Protein AF-A0A4V6P220-F1 (afdb_monomer)

Nearest PDB structures (foldseek):
  6w3f-assembly2_B  TM=5.354E-01  e=2.062E+00  synthetic construct
  4ghb-assembly1_A  TM=5.155E-01  e=4.385E+00  Bacteroides uniformis ATCC 8492
  4ghb-assembly1_B  TM=4.708E-01  e=4.385E+00  Bacteroides uniformis ATCC 8492
  4csb-assembly1_A  TM=3.383E-01  e=5.219E+00  Prescottella equi 103S

Structure (mmCIF, N/CA/C/O backbone):
data_AF-A0A4V6P220-F1
#
_entry.id   AF-A0A4V6P220-F1
#
loop_
_atom_site.group_PDB
_atom_site.id
_atom_site.type_symbol
_atom_site.label_atom_id
_atom_site.label_alt_id
_atom_site.label_comp_id
_atom_site.label_asym_id
_atom_site.label_entity_id
_atom_site.label_seq_id
_atom_site.pdbx_PDB_ins_code
_atom_site.Cartn_x
_atom_site.Cartn_y
_atom_site.Cartn_z
_atom_site.occupancy
_atom_site.B_iso_or_equiv
_atom_site.auth_seq_id
_atom_site.auth_comp_id
_atom_site.auth_asym_id
_atom_site.auth_atom_id
_atom_site.pdbx_PDB_model_num
ATOM 1 N N . MET A 1 1 ? -29.870 -4.858 54.136 1.00 51.44 1 MET A N 1
ATOM 2 C CA . MET A 1 1 ? -29.605 -6.228 54.633 1.00 51.44 1 MET A CA 1
ATOM 3 C C . MET A 1 1 ? -28.110 -6.519 54.516 1.00 51.44 1 MET A C 1
ATOM 5 O O . MET A 1 1 ? -27.568 -6.417 53.428 1.00 51.44 1 MET A O 1
ATOM 9 N N . ARG A 1 2 ? -27.436 -6.792 55.642 1.00 56.47 2 ARG A N 1
ATOM 10 C CA . ARG A 1 2 ? -26.008 -7.159 55.753 1.00 56.47 2 ARG A CA 1
ATOM 11 C C . ARG A 1 2 ? -25.863 -8.686 55.788 1.00 56.47 2 ARG A C 1
ATOM 13 O O . ARG A 1 2 ? -26.440 -9.249 56.710 1.00 56.47 2 ARG A O 1
ATOM 20 N N . ARG A 1 3 ? -25.041 -9.308 54.925 1.00 48.62 3 ARG A N 1
ATOM 21 C CA . ARG A 1 3 ? -24.259 -10.567 55.137 1.00 48.62 3 ARG A CA 1
ATOM 22 C C . ARG A 1 3 ? -23.157 -10.607 54.055 1.00 48.62 3 ARG A C 1
ATOM 24 O O . ARG A 1 3 ? -23.494 -10.525 52.888 1.00 48.62 3 ARG A O 1
ATOM 31 N N . LYS A 1 4 ? -21.884 -10.350 54.381 1.00 48.97 4 LYS A N 1
ATOM 32 C CA . LYS A 1 4 ? -20.789 -11.195 54.931 1.00 48.97 4 LYS A CA 1
ATOM 33 C C . LYS A 1 4 ? -19.852 -11.728 53.815 1.00 48.97 4 LYS A C 1
ATOM 35 O O . LYS A 1 4 ? -20.356 -12.307 52.862 1.00 48.97 4 LYS A O 1
ATOM 40 N N . PRO A 1 5 ? -18.519 -11.547 53.943 1.00 63.06 5 PRO A N 1
ATOM 41 C CA . PRO A 1 5 ? -17.517 -11.996 52.975 1.00 63.06 5 PRO A CA 1
ATOM 42 C C . PRO A 1 5 ? -17.007 -13.410 53.293 1.00 63.06 5 PRO A C 1
ATOM 44 O O . PRO A 1 5 ? -16.883 -13.772 54.465 1.00 63.06 5 PRO A O 1
ATOM 47 N N . HIS A 1 6 ? -16.633 -14.172 52.264 1.00 54.91 6 HIS A N 1
ATOM 48 C CA . HIS A 1 6 ? -15.863 -15.407 52.418 1.00 54.91 6 HIS A CA 1
ATOM 49 C C . HIS A 1 6 ? -14.403 -15.181 52.009 1.00 54.91 6 HIS A C 1
ATOM 51 O O . HIS A 1 6 ? -14.097 -14.820 50.877 1.00 54.91 6 HIS A O 1
ATOM 57 N N . ARG A 1 7 ? -13.522 -15.376 52.995 1.00 60.59 7 ARG A N 1
ATOM 58 C CA . ARG A 1 7 ? -12.077 -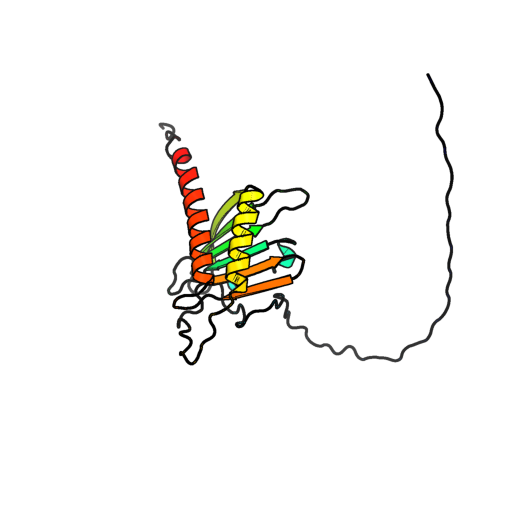15.596 52.877 1.00 60.59 7 ARG A CA 1
ATOM 59 C C . ARG A 1 7 ? -11.824 -17.102 52.869 1.00 60.59 7 ARG A C 1
ATOM 61 O O . ARG A 1 7 ? -12.391 -17.739 53.750 1.00 60.59 7 ARG A O 1
ATOM 68 N N . THR A 1 8 ? -10.920 -17.582 52.011 1.00 48.62 8 THR A N 1
ATOM 69 C CA . THR A 1 8 ? -9.994 -18.741 52.161 1.00 48.62 8 THR A CA 1
ATOM 70 C C . THR A 1 8 ? -9.419 -19.055 50.769 1.00 48.62 8 THR A C 1
ATOM 72 O O . THR A 1 8 ? -10.113 -18.855 49.784 1.00 48.62 8 THR A O 1
ATOM 75 N N . ALA A 1 9 ? -8.204 -19.544 50.540 1.00 48.41 9 ALA A N 1
ATOM 76 C CA . ALA A 1 9 ? -7.006 -19.795 51.330 1.00 48.41 9 ALA A CA 1
ATOM 77 C C . ALA A 1 9 ? -5.851 -19.973 50.320 1.00 48.41 9 ALA A C 1
ATOM 79 O O . ALA A 1 9 ? -6.077 -20.353 49.172 1.00 48.41 9 ALA A O 1
ATOM 80 N N . ALA A 1 10 ? -4.629 -19.688 50.758 1.00 50.78 10 ALA A N 1
ATOM 81 C CA . ALA A 1 10 ? -3.397 -19.897 50.011 1.00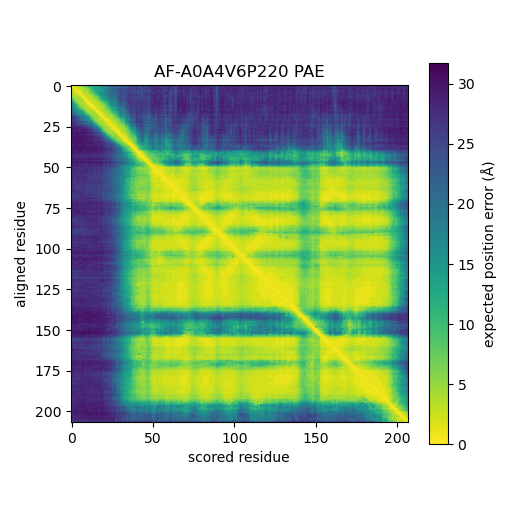 50.78 10 ALA A CA 1
ATOM 82 C C . ALA A 1 10 ? -3.084 -21.390 49.806 1.00 50.78 10 ALA A C 1
ATOM 84 O O . ALA A 1 10 ? -3.355 -22.202 50.689 1.00 50.78 10 ALA A O 1
ATOM 85 N N . LEU A 1 11 ? -2.401 -21.720 48.706 1.00 51.62 11 LEU A N 1
ATOM 86 C CA . LEU A 1 11 ? -1.567 -22.917 48.625 1.00 51.62 11 LEU A CA 1
ATOM 87 C C . LEU A 1 11 ? -0.236 -22.548 47.955 1.00 51.62 11 LEU A C 1
ATOM 89 O O . LEU A 1 11 ? -0.160 -22.330 46.748 1.00 51.62 11 LEU A O 1
ATOM 93 N N . LEU A 1 12 ? 0.800 -22.423 48.783 1.00 48.62 12 LEU A N 1
ATOM 94 C CA . LEU A 1 12 ? 2.203 -22.399 48.382 1.00 48.62 12 LEU A CA 1
ATOM 95 C C . LEU A 1 12 ? 2.642 -23.844 48.132 1.00 48.62 12 LEU A C 1
ATOM 97 O O . LEU A 1 12 ? 2.556 -24.668 49.041 1.00 48.62 12 LEU A O 1
ATOM 101 N N . ALA A 1 13 ? 3.156 -24.135 46.940 1.00 58.81 13 ALA A N 1
ATOM 102 C CA . ALA A 1 13 ? 3.907 -25.355 46.675 1.00 58.81 13 ALA A CA 1
ATOM 103 C C . ALA A 1 13 ? 5.374 -24.985 46.431 1.00 58.81 13 ALA A C 1
ATOM 105 O O . ALA A 1 13 ? 5.731 -24.370 45.429 1.00 58.81 13 ALA A O 1
ATOM 106 N N . PHE A 1 14 ? 6.199 -25.338 47.412 1.00 43.75 14 PHE A N 1
ATOM 107 C CA . PHE A 1 14 ? 7.654 -25.319 47.382 1.00 43.75 14 PHE A CA 1
ATOM 108 C C . PHE A 1 14 ? 8.118 -26.567 46.619 1.00 43.75 14 PHE A C 1
ATOM 110 O O . PHE A 1 14 ? 7.857 -27.679 47.070 1.00 43.75 14 PHE A O 1
ATOM 117 N N . PHE A 1 15 ? 8.821 -26.408 45.500 1.00 54.06 15 PHE A N 1
ATOM 118 C CA . PHE A 1 15 ? 9.638 -27.482 44.935 1.00 54.06 15 PHE A CA 1
ATOM 119 C C . PHE A 1 15 ? 11.071 -26.985 44.810 1.00 54.06 15 PHE A C 1
ATOM 121 O O . PHE A 1 15 ? 11.423 -26.226 43.911 1.00 54.06 15 PHE A O 1
ATOM 128 N N . ALA A 1 16 ? 11.885 -27.412 45.772 1.00 52.25 16 ALA A N 1
ATOM 129 C CA . ALA A 1 16 ? 13.328 -27.408 45.660 1.00 52.25 16 ALA A CA 1
ATOM 130 C C . ALA A 1 16 ? 13.733 -28.607 44.794 1.00 52.25 16 ALA A C 1
ATOM 132 O O . ALA A 1 16 ? 13.420 -29.747 45.136 1.00 52.25 16 ALA A O 1
ATOM 133 N N . PHE A 1 17 ? 14.443 -28.354 43.698 1.00 49.78 17 PHE A N 1
ATOM 134 C CA . PHE A 1 17 ? 15.205 -29.383 43.001 1.00 49.78 17 PHE A CA 1
ATOM 135 C C . PHE A 1 17 ? 16.651 -28.906 42.887 1.00 49.78 17 PHE A C 1
ATOM 137 O O . PHE A 1 17 ? 16.970 -27.973 42.153 1.00 49.78 17 PHE A O 1
ATOM 144 N N . LEU A 1 18 ? 17.504 -29.526 43.700 1.00 60.16 18 LEU A N 1
ATOM 145 C CA . LEU A 1 18 ? 18.957 -29.474 43.611 1.00 60.16 18 LEU A CA 1
ATOM 146 C C . LEU A 1 18 ? 19.399 -30.515 42.581 1.00 60.16 18 LEU A C 1
ATOM 148 O O . LEU A 1 18 ? 19.039 -31.684 42.698 1.00 60.16 18 LEU A O 1
ATOM 152 N N . GLY A 1 19 ? 20.205 -30.101 41.607 1.00 47.22 19 GLY A N 1
ATOM 153 C CA . GLY A 1 19 ? 20.840 -31.014 40.661 1.00 47.22 19 GLY A CA 1
ATOM 154 C C . GLY A 1 19 ? 21.637 -30.281 39.587 1.00 47.22 19 GLY A C 1
ATOM 155 O O . GLY A 1 19 ? 21.101 -29.964 38.532 1.00 47.22 19 GLY A O 1
ATOM 156 N N . SER A 1 20 ? 22.917 -30.021 39.860 1.00 49.59 20 SER A N 1
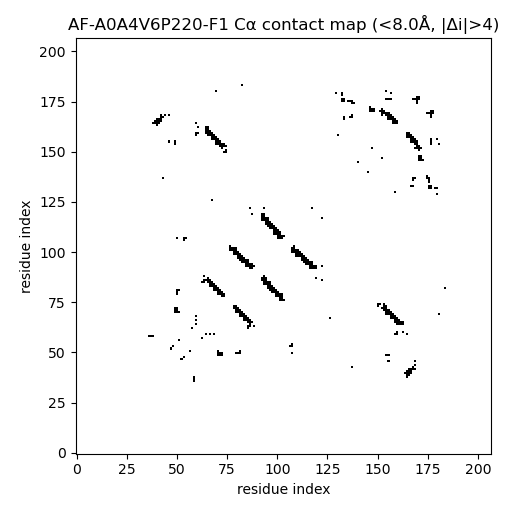ATOM 157 C CA . SER A 1 20 ? 23.914 -29.630 38.851 1.00 49.59 20 SER A CA 1
ATOM 158 C C . SER A 1 20 ? 24.302 -30.841 37.987 1.00 49.59 20 SER A C 1
ATOM 160 O O . SER A 1 20 ? 24.258 -31.973 38.476 1.00 49.59 20 SER A O 1
ATOM 162 N N . PRO A 1 21 ? 24.773 -30.626 36.746 1.00 55.00 21 PRO A N 1
ATOM 163 C CA . PRO A 1 21 ? 26.226 -30.637 36.574 1.00 55.00 21 PRO A CA 1
ATOM 164 C C . PRO A 1 21 ? 26.769 -29.560 35.623 1.00 55.00 21 PRO A C 1
ATOM 166 O O . PRO A 1 21 ? 26.093 -29.065 34.724 1.00 55.00 21 PRO A O 1
ATOM 169 N N . LEU A 1 22 ? 28.044 -29.236 35.853 1.00 53.00 22 LEU A N 1
ATOM 170 C CA . LEU A 1 22 ? 28.918 -28.465 34.976 1.00 53.00 22 LEU A CA 1
ATOM 171 C C . LEU A 1 22 ? 28.876 -29.016 33.542 1.00 53.00 22 LEU A C 1
ATOM 173 O O . LEU A 1 22 ? 29.242 -30.170 33.316 1.00 53.00 22 LEU A O 1
ATOM 177 N N . ALA A 1 23 ? 28.532 -28.163 32.578 1.00 53.91 23 ALA A N 1
ATOM 178 C CA . ALA A 1 23 ? 28.860 -28.373 31.175 1.00 53.91 23 ALA A CA 1
ATOM 179 C C . ALA A 1 23 ? 30.073 -27.510 30.810 1.00 53.91 23 ALA A C 1
ATOM 181 O O . ALA A 1 23 ? 30.111 -26.305 31.068 1.00 53.91 23 ALA A O 1
ATOM 182 N N . ALA A 1 24 ? 31.075 -28.183 30.253 1.00 49.41 24 ALA A N 1
ATOM 183 C CA . ALA A 1 24 ? 32.318 -27.631 29.752 1.00 49.41 24 ALA A CA 1
ATOM 184 C C . ALA A 1 24 ? 32.091 -26.603 28.629 1.00 49.41 24 ALA A C 1
ATOM 186 O O . ALA A 1 24 ? 31.079 -26.622 27.929 1.00 49.41 24 ALA A O 1
ATOM 187 N N . GLY A 1 25 ? 33.061 -25.700 28.498 1.00 54.00 25 GLY A N 1
ATOM 188 C CA . GLY A 1 25 ? 32.976 -24.482 27.710 1.00 54.00 25 GLY A CA 1
ATOM 189 C C . GLY A 1 25 ? 32.657 -24.664 26.228 1.00 54.00 25 GLY A C 1
ATOM 190 O O . GLY A 1 25 ? 33.252 -25.477 25.525 1.00 54.00 25 GLY A O 1
ATOM 191 N N . ALA A 1 26 ? 31.779 -23.787 25.755 1.00 46.50 26 ALA A N 1
ATOM 192 C CA . ALA A 1 26 ? 31.762 -23.333 24.380 1.00 46.50 26 ALA A CA 1
ATOM 193 C C . ALA A 1 26 ? 32.329 -21.908 24.369 1.00 46.50 26 ALA A C 1
ATOM 195 O O . ALA A 1 26 ? 31.831 -21.026 25.072 1.00 46.50 26 ALA A O 1
ATOM 196 N N . SER A 1 27 ? 33.395 -21.696 23.599 1.00 54.19 27 SER A N 1
ATOM 197 C CA . SER A 1 27 ? 33.897 -20.366 23.255 1.00 54.19 27 SER A CA 1
ATOM 198 C C . SER A 1 27 ? 32.745 -19.493 22.747 1.00 54.19 27 SER A C 1
ATOM 200 O O . SER A 1 27 ? 31.984 -19.969 21.899 1.00 54.19 27 SER A O 1
ATOM 202 N N . PRO A 1 28 ? 32.611 -18.225 23.182 1.00 48.00 28 PRO A N 1
ATOM 203 C CA . PRO A 1 28 ? 31.736 -17.293 22.497 1.00 48.00 28 PRO A CA 1
ATOM 204 C C . PRO A 1 28 ? 32.357 -17.044 21.124 1.00 48.00 28 PRO A C 1
ATOM 206 O O . PRO A 1 28 ? 33.294 -16.262 20.969 1.00 48.00 28 PRO A O 1
ATOM 209 N N . SER A 1 29 ? 31.877 -17.777 20.122 1.00 47.09 29 SER A N 1
ATOM 210 C CA . SER A 1 29 ? 32.052 -17.366 18.744 1.00 47.09 29 SER A CA 1
ATOM 211 C C . SER A 1 29 ? 31.305 -16.050 18.634 1.00 47.09 29 SER A C 1
ATOM 213 O O . SER A 1 29 ? 30.075 -16.020 18.616 1.00 47.09 29 SER A O 1
ATOM 215 N N . SER A 1 30 ? 32.062 -14.956 18.640 1.00 46.59 30 SER A N 1
ATOM 216 C CA . SER A 1 30 ? 31.624 -13.649 18.177 1.00 46.59 30 SER A CA 1
ATOM 217 C C . SER A 1 30 ? 31.334 -13.762 16.681 1.00 46.59 30 SER A C 1
ATOM 219 O O . SER A 1 30 ? 32.048 -13.215 15.843 1.00 46.59 30 SER A O 1
ATOM 221 N N . ALA A 1 31 ? 30.296 -14.521 16.337 1.00 41.44 31 ALA A N 1
ATOM 222 C CA . ALA A 1 31 ? 29.599 -14.347 15.092 1.00 41.44 31 ALA A CA 1
ATOM 223 C C . ALA A 1 31 ? 29.006 -12.947 15.187 1.00 41.44 31 ALA A C 1
ATOM 225 O O . ALA A 1 31 ? 28.085 -12.683 15.958 1.00 41.44 31 ALA A O 1
ATOM 226 N N . SER A 1 32 ? 29.632 -12.025 14.468 1.00 37.53 32 SER A N 1
ATOM 227 C CA . SER A 1 32 ? 29.044 -10.743 14.145 1.00 37.53 32 SER A CA 1
ATOM 228 C C . SER A 1 32 ? 27.719 -11.046 13.447 1.00 37.53 32 SER A C 1
ATOM 230 O O . SER A 1 32 ? 27.685 -11.343 12.253 1.00 37.53 32 SER A O 1
ATOM 232 N N . GLU A 1 33 ? 26.628 -11.055 14.214 1.00 34.75 33 GLU A N 1
ATOM 233 C CA . GLU A 1 33 ? 25.285 -10.923 13.676 1.00 34.75 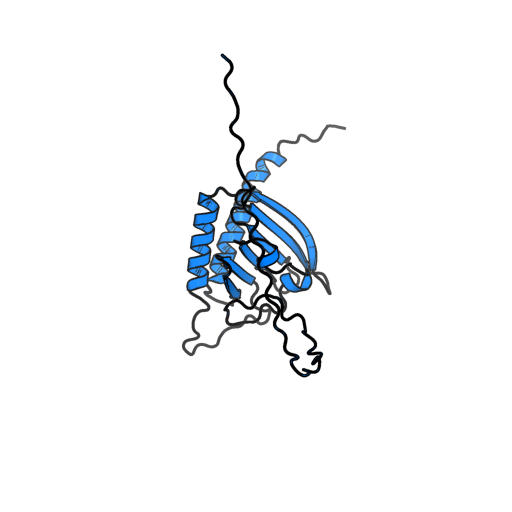33 GLU A CA 1
ATOM 234 C C . GLU A 1 33 ? 25.25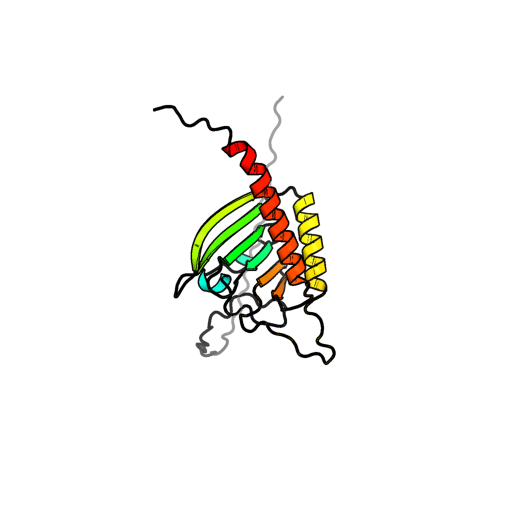2 -9.558 12.996 1.00 34.75 33 GLU A C 1
ATOM 236 O O . GLU A 1 33 ? 24.953 -8.522 13.586 1.00 34.75 33 GLU A O 1
ATOM 241 N N . THR A 1 34 ? 25.619 -9.555 11.718 1.00 38.91 34 THR A N 1
ATOM 242 C CA . THR A 1 34 ? 25.127 -8.534 10.805 1.00 38.91 34 THR A CA 1
ATOM 243 C C . THR A 1 34 ? 23.612 -8.554 10.992 1.00 38.91 34 THR A C 1
ATOM 245 O O . THR A 1 34 ? 23.051 -9.652 10.934 1.00 38.91 34 THR A O 1
ATOM 248 N N . PRO A 1 35 ? 22.936 -7.430 11.283 1.00 37.34 35 PRO A N 1
ATOM 249 C CA . PRO A 1 35 ? 21.501 -7.436 11.521 1.00 37.34 35 PRO A CA 1
ATOM 250 C C . PRO A 1 35 ? 20.784 -7.828 10.226 1.00 37.34 35 PRO A C 1
ATOM 252 O O . PRO A 1 35 ? 20.360 -6.994 9.436 1.00 37.34 35 PRO A O 1
ATOM 255 N N . SER A 1 36 ? 20.635 -9.133 10.019 1.00 45.03 36 SER A N 1
ATOM 256 C CA . SER A 1 36 ? 19.843 -9.770 8.974 1.00 45.03 36 SER A CA 1
ATOM 257 C C . SER A 1 36 ? 18.374 -9.765 9.416 1.00 45.03 36 SER A C 1
ATOM 259 O O . SER A 1 36 ? 17.722 -10.799 9.528 1.00 45.03 36 SER A O 1
ATOM 261 N N . ALA A 1 37 ? 17.884 -8.589 9.823 1.00 39.97 37 ALA A N 1
ATOM 262 C CA . ALA A 1 37 ? 16.703 -8.451 10.679 1.00 39.97 37 ALA A CA 1
ATOM 263 C C . ALA A 1 37 ? 15.524 -7.714 10.016 1.00 39.97 37 ALA A C 1
ATOM 265 O O . ALA A 1 37 ? 14.569 -7.327 10.694 1.00 39.97 37 ALA A O 1
ATOM 266 N N . LEU A 1 38 ? 15.536 -7.568 8.689 1.00 49.34 38 LEU A N 1
ATOM 267 C CA . LEU A 1 38 ? 14.299 -7.463 7.915 1.00 49.34 38 LEU A CA 1
ATOM 268 C C . LEU A 1 38 ? 13.807 -8.899 7.709 1.00 49.34 38 LEU A C 1
ATOM 270 O O . LEU A 1 38 ? 14.350 -9.631 6.893 1.00 49.34 38 LEU A O 1
ATOM 274 N N . ASN A 1 39 ? 12.861 -9.322 8.553 1.00 45.97 39 ASN A N 1
ATOM 275 C CA . ASN A 1 39 ? 12.268 -10.662 8.577 1.00 45.97 39 ASN A CA 1
ATOM 276 C C . ASN A 1 39 ? 12.006 -11.184 7.157 1.00 45.97 39 ASN A C 1
ATOM 278 O O . ASN A 1 39 ? 11.078 -10.722 6.493 1.00 45.97 39 ASN A O 1
ATOM 282 N N . LEU A 1 40 ? 12.809 -12.164 6.741 1.00 50.66 40 LEU A N 1
ATOM 283 C CA . LEU A 1 40 ? 12.685 -12.866 5.473 1.00 50.66 40 LEU A CA 1
ATOM 284 C C . LEU A 1 40 ? 11.432 -13.761 5.515 1.00 50.66 40 LEU A C 1
ATOM 286 O O . LEU A 1 40 ? 11.515 -14.956 5.772 1.00 50.66 40 LEU A O 1
ATOM 290 N N . GLY A 1 41 ? 10.249 -13.174 5.343 1.00 53.44 41 GLY A N 1
ATOM 291 C CA . GLY A 1 41 ? 9.150 -13.846 4.655 1.00 53.44 41 GLY A CA 1
ATOM 292 C C . GLY A 1 41 ? 9.564 -14.515 3.333 1.00 53.44 41 GLY A C 1
ATOM 293 O O . GLY A 1 41 ? 10.738 -14.606 2.980 1.00 53.44 41 GLY A O 1
ATOM 294 N N . GLU A 1 42 ? 8.594 -15.030 2.593 1.00 56.41 42 GLU A N 1
ATOM 295 C CA . GLU A 1 42 ? 8.864 -15.689 1.313 1.00 56.41 42 GLU A CA 1
ATOM 296 C C . GLU A 1 42 ? 8.629 -14.707 0.160 1.00 56.41 42 GLU A C 1
ATOM 298 O O . GLU A 1 42 ? 7.578 -14.070 0.077 1.00 56.41 42 GLU A O 1
ATOM 303 N N . GLY A 1 43 ? 9.621 -14.579 -0.723 1.00 59.44 43 GLY A N 1
ATOM 304 C CA . GLY A 1 43 ? 9.529 -13.823 -1.968 1.00 59.44 43 GLY A CA 1
ATOM 305 C C . GLY A 1 43 ? 10.824 -13.915 -2.778 1.00 59.44 43 GLY A C 1
ATOM 306 O O . GLY A 1 43 ? 11.904 -14.163 -2.243 1.00 59.44 43 GLY A O 1
ATOM 307 N N . ILE A 1 44 ? 10.715 -13.777 -4.101 1.00 58.94 44 ILE A N 1
ATOM 308 C CA . ILE A 1 44 ? 11.780 -14.173 -5.047 1.00 58.94 44 ILE A CA 1
ATOM 309 C C . ILE A 1 44 ? 12.959 -13.180 -5.058 1.00 58.94 44 ILE A C 1
ATOM 311 O O . ILE A 1 44 ? 14.066 -13.531 -5.465 1.00 58.94 44 ILE A O 1
ATOM 315 N N . TYR A 1 45 ? 12.747 -11.948 -4.593 1.00 58.50 45 TYR A N 1
ATOM 316 C CA . TYR A 1 45 ? 13.745 -10.880 -4.626 1.00 58.50 45 TYR A CA 1
ATOM 317 C C . TYR A 1 45 ? 13.931 -10.250 -3.251 1.00 58.50 45 TYR A C 1
ATOM 319 O O . TYR A 1 45 ? 12.972 -10.082 -2.499 1.00 58.50 45 TYR A O 1
ATOM 327 N N . ALA A 1 46 ? 15.175 -9.882 -2.940 1.00 57.50 46 ALA A N 1
ATOM 328 C CA . ALA A 1 46 ? 15.488 -9.123 -1.739 1.00 57.50 46 ALA A CA 1
ATOM 329 C C . ALA A 1 46 ? 14.844 -7.729 -1.818 1.00 57.50 46 ALA A C 1
ATOM 331 O O . ALA A 1 46 ? 14.910 -7.085 -2.865 1.00 57.50 46 ALA A O 1
ATOM 332 N N . ALA A 1 47 ? 14.312 -7.225 -0.701 1.00 57.41 47 ALA A N 1
ATOM 333 C CA . ALA A 1 47 ? 13.762 -5.868 -0.553 1.00 57.41 47 ALA A CA 1
ATOM 334 C C . ALA A 1 47 ? 14.841 -4.753 -0.626 1.00 57.41 47 ALA A C 1
ATOM 336 O O . ALA A 1 47 ? 14.779 -3.724 0.048 1.00 57.41 47 ALA A O 1
ATOM 337 N N . HIS A 1 48 ? 15.914 -4.976 -1.384 1.00 51.75 48 HIS A N 1
ATOM 338 C CA . HIS A 1 48 ? 17.134 -4.193 -1.319 1.00 51.75 48 HIS A CA 1
ATOM 339 C C . HIS A 1 48 ? 17.068 -2.996 -2.280 1.00 51.75 48 HIS A C 1
ATOM 341 O O . HIS A 1 48 ? 17.169 -3.173 -3.490 1.00 51.75 48 HIS A O 1
ATOM 347 N N . ARG A 1 49 ? 17.008 -1.787 -1.691 1.00 55.09 49 ARG A N 1
ATOM 348 C CA . ARG A 1 49 ? 17.097 -0.421 -2.284 1.00 55.09 49 ARG A CA 1
ATOM 349 C C . ARG A 1 49 ? 15.781 0.341 -2.491 1.00 55.09 49 ARG A C 1
ATOM 351 O O . ARG A 1 49 ? 15.746 1.299 -3.250 1.00 55.09 49 ARG A O 1
ATOM 358 N N . ASP A 1 50 ? 14.738 -0.028 -1.768 1.00 70.31 50 ASP A N 1
ATOM 359 C CA . ASP A 1 50 ? 13.487 0.732 -1.741 1.00 70.31 50 ASP A CA 1
ATOM 360 C C . ASP A 1 50 ? 13.567 1.931 -0.747 1.00 70.31 50 ASP A C 1
ATOM 362 O O . ASP A 1 50 ? 14.420 1.936 0.155 1.00 70.31 50 ASP A O 1
ATOM 366 N N . VAL A 1 51 ? 12.689 2.940 -0.886 1.00 80.38 51 VAL A N 1
ATOM 367 C CA . VAL A 1 51 ? 12.403 3.996 0.110 1.00 80.38 51 VAL A CA 1
ATOM 368 C C . VAL A 1 51 ? 12.308 3.450 1.542 1.00 80.38 51 VAL A C 1
ATOM 370 O O . VAL A 1 51 ? 12.722 4.129 2.483 1.00 80.38 51 VAL A O 1
ATOM 373 N N . LEU A 1 52 ? 11.886 2.197 1.739 1.00 86.00 52 LEU A N 1
ATOM 374 C CA . LEU A 1 52 ? 11.919 1.516 3.041 1.00 86.00 52 LEU A CA 1
ATOM 375 C C . LEU A 1 52 ? 13.303 1.537 3.712 1.00 86.00 52 LEU A C 1
ATOM 377 O O . LEU A 1 52 ? 13.411 1.873 4.893 1.00 86.00 52 LEU A O 1
ATOM 381 N N . ASN A 1 53 ? 14.366 1.223 2.969 1.00 82.06 53 ASN A N 1
ATOM 382 C CA . ASN A 1 53 ? 15.728 1.206 3.509 1.00 82.06 53 ASN A CA 1
ATOM 383 C C . ASN A 1 53 ? 16.257 2.626 3.700 1.00 82.06 53 ASN A C 1
ATOM 385 O O . ASN A 1 53 ? 16.840 2.931 4.739 1.00 82.06 53 ASN A O 1
ATOM 389 N N . GLY A 1 54 ? 16.021 3.501 2.717 1.00 83.44 54 GLY A N 1
ATOM 390 C CA . GLY A 1 54 ? 16.477 4.892 2.769 1.00 83.44 54 GLY A CA 1
ATOM 391 C C . GLY A 1 54 ? 15.848 5.698 3.909 1.00 83.44 54 GLY A C 1
ATOM 392 O O . GLY A 1 54 ? 16.455 6.643 4.399 1.00 83.44 54 GLY A O 1
ATOM 393 N N . THR A 1 55 ? 14.661 5.295 4.367 1.00 85.25 55 THR A N 1
ATOM 394 C CA . THR A 1 55 ? 13.931 5.947 5.466 1.00 85.25 55 THR A CA 1
ATOM 395 C C . THR A 1 55 ? 14.102 5.252 6.817 1.00 85.25 55 THR A C 1
ATOM 397 O O . THR A 1 55 ? 13.510 5.690 7.803 1.00 85.25 55 THR A O 1
ATOM 400 N N . GLY A 1 56 ? 14.881 4.165 6.890 1.00 87.44 56 GLY A N 1
ATOM 401 C CA . GLY A 1 56 ? 15.025 3.383 8.121 1.00 87.44 56 GLY A CA 1
ATOM 402 C C . GLY A 1 56 ? 13.692 2.815 8.618 1.00 87.44 56 GLY A C 1
ATOM 403 O O . GLY A 1 56 ? 13.413 2.818 9.819 1.00 87.44 56 GLY A O 1
ATOM 404 N N . SER A 1 57 ? 12.831 2.377 7.695 1.00 88.31 57 SER A N 1
ATOM 405 C CA . SER A 1 57 ? 11.494 1.896 8.027 1.00 88.31 57 SER A CA 1
ATOM 406 C C . SER A 1 57 ? 11.543 0.693 8.972 1.00 88.31 57 SER A C 1
ATOM 408 O O . SER A 1 57 ? 12.309 -0.253 8.793 1.00 88.31 57 SER A O 1
ATOM 410 N N . ARG A 1 58 ? 10.687 0.723 10.001 1.00 90.75 58 ARG A N 1
ATOM 411 C CA . ARG A 1 58 ? 10.597 -0.331 11.024 1.00 90.75 58 ARG A CA 1
ATOM 412 C C . ARG A 1 58 ? 10.223 -1.675 10.384 1.00 90.75 58 ARG A C 1
ATOM 414 O O . ARG A 1 58 ? 9.424 -1.684 9.453 1.00 90.75 58 ARG A O 1
ATOM 421 N N . PRO A 1 59 ? 10.704 -2.822 10.885 1.00 89.31 59 PRO A N 1
ATOM 422 C CA . PRO A 1 59 ? 10.237 -4.123 10.404 1.00 89.31 59 PRO A CA 1
ATOM 423 C C . PRO A 1 59 ? 8.749 -4.332 10.737 1.00 89.31 59 PRO A C 1
ATOM 425 O O . PRO A 1 59 ? 8.294 -3.865 11.781 1.00 89.31 59 PRO A O 1
ATOM 428 N N . LEU A 1 60 ? 8.006 -5.083 9.907 1.00 90.88 60 LEU A N 1
ATOM 429 C CA . LEU A 1 60 ? 6.545 -5.256 10.044 1.00 90.88 60 LEU A CA 1
ATOM 430 C C . LEU A 1 60 ? 6.093 -5.674 11.450 1.00 90.88 60 LEU A C 1
ATOM 432 O O . LEU A 1 60 ? 5.157 -5.100 11.992 1.00 90.88 60 LEU A O 1
ATOM 436 N N . ARG A 1 61 ? 6.820 -6.599 12.094 1.00 90.81 61 ARG A N 1
ATOM 437 C CA . ARG A 1 61 ? 6.520 -7.081 13.460 1.00 90.81 61 ARG A CA 1
ATOM 438 C C . ARG A 1 61 ? 6.626 -6.003 14.547 1.00 90.81 61 ARG A C 1
ATOM 440 O O . ARG A 1 61 ? 6.232 -6.234 15.683 1.00 90.81 61 ARG A O 1
ATOM 447 N N . LYS A 1 62 ? 7.239 -4.855 14.244 1.00 91.62 62 LYS A N 1
ATOM 448 C CA . LYS A 1 62 ? 7.309 -3.678 15.128 1.00 91.62 62 LYS A CA 1
ATOM 449 C C . LYS A 1 62 ? 6.253 -2.626 14.779 1.00 91.62 62 LYS A C 1
ATOM 451 O O . LYS A 1 62 ? 6.200 -1.594 15.447 1.00 91.62 62 LYS A O 1
ATOM 456 N N . ILE A 1 63 ? 5.473 -2.859 13.725 1.00 90.69 63 ILE A N 1
ATOM 457 C CA . ILE A 1 63 ? 4.359 -2.014 13.301 1.00 90.69 63 ILE A CA 1
ATOM 458 C C . ILE A 1 63 ? 3.072 -2.544 13.940 1.00 90.69 63 ILE A C 1
ATOM 460 O O . ILE A 1 63 ? 2.514 -1.853 14.787 1.00 90.69 63 ILE A O 1
ATOM 464 N N . ALA A 1 64 ? 2.659 -3.769 13.595 1.00 91.62 64 ALA A N 1
ATOM 465 C CA . ALA A 1 64 ? 1.477 -4.441 14.142 1.00 91.62 64 ALA A CA 1
ATOM 466 C C . ALA A 1 64 ? 1.562 -5.971 13.948 1.00 91.62 64 ALA A C 1
ATOM 468 O O . ALA A 1 64 ? 2.433 -6.459 13.226 1.00 91.62 64 ALA A O 1
ATOM 469 N N . ASP A 1 65 ? 0.647 -6.720 14.573 1.00 92.94 65 ASP A N 1
ATOM 470 C CA . ASP A 1 65 ? 0.490 -8.173 14.361 1.00 92.94 65 ASP A CA 1
ATOM 471 C C . ASP A 1 65 ? -0.168 -8.508 13.012 1.00 92.94 65 ASP A C 1
ATOM 473 O O . ASP A 1 65 ? 0.005 -9.613 12.486 1.00 92.94 65 ASP A O 1
ATOM 477 N N . ASP A 1 66 ? -0.905 -7.537 12.470 1.00 96.06 66 ASP A N 1
ATOM 478 C CA . ASP A 1 66 ? -1.594 -7.592 11.192 1.00 96.06 66 ASP A CA 1
ATOM 479 C C . ASP A 1 66 ? -1.342 -6.289 10.420 1.00 96.06 66 ASP A C 1
ATOM 481 O O . ASP A 1 66 ? -1.821 -5.218 10.804 1.00 96.06 66 ASP A O 1
ATOM 485 N N . VAL A 1 67 ? -0.510 -6.347 9.380 1.00 97.06 67 VAL A N 1
ATOM 486 C CA . VAL A 1 67 ? -0.137 -5.160 8.600 1.00 97.06 67 VAL A CA 1
ATOM 487 C C . VAL A 1 67 ? 0.097 -5.496 7.134 1.00 97.06 67 VAL A C 1
ATOM 489 O O . VAL A 1 67 ? 0.649 -6.548 6.797 1.00 97.06 67 VAL A O 1
ATOM 492 N N . ILE A 1 68 ? -0.307 -4.573 6.269 1.00 97.25 68 ILE A N 1
ATOM 493 C CA . ILE A 1 68 ? 0.132 -4.486 4.877 1.00 97.25 68 ILE A CA 1
ATOM 494 C C . ILE A 1 68 ? 0.993 -3.236 4.766 1.00 97.25 68 ILE A C 1
ATOM 496 O O . ILE A 1 68 ? 0.599 -2.168 5.234 1.00 97.25 68 ILE A O 1
ATOM 500 N N . ARG A 1 69 ? 2.165 -3.352 4.158 1.00 96.25 69 ARG A N 1
ATOM 501 C CA . ARG A 1 69 ? 3.003 -2.215 3.809 1.00 96.25 69 ARG A CA 1
ATOM 502 C C . ARG A 1 69 ? 3.261 -2.236 2.319 1.00 96.25 69 ARG A C 1
ATOM 504 O O . ARG A 1 69 ? 3.785 -3.209 1.800 1.00 96.25 69 ARG A O 1
ATOM 511 N N . PHE A 1 70 ? 2.927 -1.145 1.663 1.00 94.56 70 PHE A N 1
ATOM 512 C CA . PHE A 1 70 ? 3.286 -0.882 0.287 1.00 94.56 70 PHE A CA 1
ATOM 513 C C . PHE A 1 70 ? 4.302 0.247 0.254 1.00 94.56 70 PHE A C 1
ATOM 515 O O . PHE A 1 70 ? 4.137 1.248 0.954 1.00 94.56 70 PHE A O 1
ATOM 522 N N . SER A 1 71 ? 5.333 0.112 -0.559 1.00 92.12 71 SER A N 1
ATOM 523 C CA . SER A 1 71 ? 6.284 1.175 -0.839 1.00 92.12 71 SER A CA 1
ATOM 524 C C . SER A 1 71 ? 6.409 1.387 -2.334 1.00 92.12 71 SER A C 1
ATOM 526 O O . SER A 1 71 ? 6.433 0.431 -3.102 1.00 92.12 71 SER A O 1
ATOM 528 N N . SER A 1 72 ? 6.493 2.652 -2.735 1.00 89.38 72 SER A N 1
ATOM 529 C CA . SER A 1 72 ? 6.814 3.079 -4.088 1.00 89.38 72 SER A CA 1
ATOM 530 C C . SER A 1 72 ? 8.171 3.772 -4.093 1.00 89.38 72 SER A C 1
ATOM 532 O O . SER A 1 72 ? 8.403 4.724 -3.343 1.00 89.38 72 SER A O 1
ATOM 534 N N . THR A 1 73 ? 9.050 3.288 -4.965 1.00 83.50 73 THR A N 1
ATOM 535 C CA . THR A 1 73 ? 10.393 3.813 -5.223 1.00 83.50 73 THR A CA 1
ATOM 536 C C . THR A 1 73 ? 10.506 4.093 -6.720 1.00 83.50 73 THR A C 1
ATOM 538 O O . THR A 1 73 ? 11.121 3.312 -7.452 1.00 83.50 73 THR A O 1
ATOM 541 N N . PRO A 1 74 ? 9.848 5.149 -7.220 1.00 75.00 74 PRO A N 1
ATOM 542 C CA . PRO A 1 74 ? 9.855 5.427 -8.642 1.00 75.00 74 PRO A CA 1
ATOM 543 C C . PRO A 1 74 ? 11.235 5.915 -9.095 1.00 75.00 74 PRO A C 1
ATOM 545 O O . PRO A 1 74 ? 12.018 6.486 -8.331 1.00 75.00 74 PRO A O 1
ATOM 548 N N . ALA A 1 75 ? 11.524 5.687 -10.371 1.00 71.75 75 ALA A N 1
ATOM 549 C CA . ALA A 1 75 ? 12.764 6.105 -11.003 1.00 71.75 75 ALA A CA 1
ATOM 550 C C . ALA A 1 75 ? 12.853 7.634 -11.164 1.00 71.75 75 ALA A C 1
ATOM 552 O O . ALA A 1 75 ? 11.858 8.357 -11.074 1.00 71.75 75 ALA A O 1
ATOM 553 N N . LEU A 1 76 ? 14.054 8.115 -11.502 1.00 73.25 76 LEU A N 1
ATOM 554 C CA . LEU A 1 76 ? 14.277 9.453 -12.073 1.00 73.25 76 LEU A CA 1
ATOM 555 C C . LEU A 1 76 ? 13.811 10.636 -11.199 1.00 73.25 76 LEU A C 1
ATOM 557 O O . LEU A 1 76 ? 13.464 11.696 -11.715 1.00 73.25 76 LEU A O 1
ATOM 561 N N . GLY A 1 77 ? 13.835 10.482 -9.874 1.00 73.50 77 GLY A N 1
ATOM 562 C CA . GLY A 1 77 ? 13.564 11.578 -8.940 1.00 73.50 77 GLY A CA 1
ATOM 563 C C . GLY A 1 77 ? 12.082 11.877 -8.693 1.00 73.50 77 GLY A C 1
ATOM 564 O O . GLY A 1 77 ? 11.762 12.887 -8.065 1.00 73.50 77 GLY A O 1
ATOM 565 N N . ALA A 1 78 ? 11.177 11.018 -9.165 1.00 82.94 78 ALA A N 1
ATOM 566 C CA . ALA A 1 78 ? 9.763 11.103 -8.823 1.00 82.94 78 ALA A CA 1
ATOM 567 C C . ALA A 1 78 ? 9.531 10.903 -7.304 1.00 82.94 78 ALA A C 1
ATOM 569 O O . ALA A 1 78 ? 10.349 10.273 -6.624 1.00 82.94 78 ALA A O 1
ATOM 570 N N . PRO A 1 79 ? 8.438 11.454 -6.741 1.00 86.88 79 PRO A N 1
ATOM 571 C CA . PRO A 1 79 ? 8.130 11.297 -5.325 1.00 86.88 79 PRO A CA 1
ATOM 572 C C . PRO A 1 79 ? 7.791 9.840 -4.998 1.00 86.88 79 PRO A C 1
ATOM 574 O O . PRO A 1 79 ? 6.981 9.215 -5.676 1.00 86.88 79 PRO A O 1
ATOM 577 N N . GLY A 1 80 ? 8.398 9.320 -3.937 1.00 90.81 80 GLY A N 1
ATOM 578 C CA . GLY A 1 80 ? 8.114 7.997 -3.394 1.00 90.81 80 GLY A CA 1
ATOM 579 C C . GLY A 1 80 ? 7.100 8.081 -2.261 1.00 90.81 80 GLY A C 1
ATOM 580 O O . GLY A 1 80 ? 6.854 9.148 -1.692 1.00 90.81 80 GLY A O 1
ATOM 581 N N . TYR A 1 81 ? 6.516 6.950 -1.893 1.00 93.25 81 TYR A N 1
ATOM 582 C CA . TYR A 1 81 ? 5.595 6.894 -0.764 1.00 93.25 81 TYR A CA 1
ATOM 583 C C . TYR A 1 81 ? 5.587 5.524 -0.100 1.00 93.25 81 TYR A C 1
ATOM 585 O O . TYR A 1 81 ? 5.950 4.519 -0.701 1.00 93.25 81 TYR A O 1
ATOM 593 N N . ILE A 1 82 ? 5.178 5.500 1.165 1.00 95.19 82 ILE A N 1
ATOM 594 C CA . ILE A 1 82 ? 4.943 4.287 1.945 1.00 95.19 82 ILE A CA 1
ATOM 595 C C . ILE A 1 82 ? 3.512 4.346 2.461 1.00 95.19 82 ILE A C 1
ATOM 597 O O . ILE A 1 82 ? 3.159 5.294 3.163 1.00 95.19 82 ILE A O 1
ATOM 601 N N . ILE A 1 83 ? 2.716 3.327 2.163 1.00 96.88 83 ILE A N 1
ATOM 602 C CA . ILE A 1 83 ? 1.376 3.134 2.716 1.00 96.88 83 ILE A CA 1
ATOM 603 C C . ILE A 1 83 ? 1.436 1.949 3.669 1.00 96.88 83 ILE A C 1
ATOM 605 O O . ILE A 1 83 ? 1.793 0.844 3.280 1.00 96.88 83 ILE A O 1
ATOM 609 N N . GLU A 1 84 ? 1.079 2.172 4.925 1.00 97.50 84 GLU A N 1
ATOM 610 C CA . GLU A 1 84 ? 0.879 1.118 5.911 1.00 97.50 84 GLU A CA 1
ATOM 611 C C . GLU A 1 84 ? -0.614 1.009 6.216 1.00 97.50 84 GLU A C 1
ATOM 613 O O . GLU A 1 84 ? -1.234 1.988 6.635 1.00 97.50 84 GLU A O 1
ATOM 618 N N . LEU A 1 85 ? -1.180 -0.181 6.034 1.00 97.81 85 LEU A N 1
ATOM 619 C CA . LEU A 1 85 ? -2.532 -0.532 6.438 1.00 97.81 85 LEU A CA 1
ATOM 620 C C . LEU A 1 85 ? -2.429 -1.401 7.685 1.00 97.81 85 LEU A C 1
ATOM 622 O O . LEU A 1 85 ? -2.000 -2.555 7.636 1.00 97.81 85 LEU A O 1
ATOM 626 N N . HIS A 1 86 ? -2.789 -0.812 8.812 1.00 97.19 86 HIS A N 1
ATOM 627 C CA . HIS A 1 86 ? -2.748 -1.418 10.130 1.00 97.19 86 HIS A CA 1
ATOM 628 C C . HIS A 1 86 ? -4.090 -2.095 10.366 1.00 97.19 86 HIS A C 1
ATOM 630 O O . HIS A 1 86 ? -5.128 -1.428 10.316 1.00 97.19 86 HIS A O 1
ATOM 636 N N . GLY A 1 87 ? -4.068 -3.402 10.621 1.00 95.12 87 GLY A N 1
ATOM 637 C CA . GLY A 1 87 ? -5.255 -4.130 11.044 1.00 95.12 87 GLY A CA 1
ATOM 638 C C . GLY A 1 87 ? -5.743 -3.670 12.414 1.00 95.12 87 GLY A C 1
ATOM 639 O O . GLY A 1 87 ? -5.123 -2.849 13.100 1.00 95.12 87 GLY A O 1
ATOM 640 N N . LYS A 1 88 ? -6.887 -4.208 12.831 1.00 92.56 88 LYS A N 1
ATOM 641 C CA . LYS A 1 88 ? -7.476 -3.893 14.131 1.00 92.56 88 LYS A CA 1
ATOM 642 C C . LYS A 1 88 ? -6.549 -4.318 15.270 1.00 92.56 88 LYS A C 1
ATOM 644 O O . LYS A 1 88 ? -6.077 -5.451 15.333 1.00 92.56 88 LYS A O 1
ATOM 649 N N . THR A 1 89 ? -6.357 -3.415 16.223 1.00 90.44 89 THR A N 1
ATOM 650 C CA . THR A 1 89 ? -5.722 -3.711 17.512 1.00 90.44 89 THR A CA 1
ATOM 651 C C . THR A 1 89 ? -6.782 -3.783 18.610 1.00 90.44 89 THR A C 1
ATOM 653 O O . THR A 1 89 ? -7.957 -3.495 18.385 1.00 90.44 89 THR A O 1
ATOM 656 N N . ARG A 1 90 ? -6.379 -4.153 19.831 1.00 84.50 90 ARG A N 1
ATOM 657 C CA . ARG A 1 90 ? -7.292 -4.205 20.984 1.00 84.50 90 ARG A CA 1
ATOM 658 C C . ARG A 1 90 ? -8.000 -2.870 21.247 1.00 84.50 90 ARG A C 1
ATOM 660 O O . ARG A 1 90 ? -9.161 -2.877 21.643 1.00 84.50 90 ARG A O 1
ATOM 667 N N . ASP A 1 91 ? -7.301 -1.761 21.013 1.00 89.62 91 ASP A N 1
ATOM 668 C CA . ASP A 1 91 ? -7.731 -0.426 21.439 1.00 89.62 91 ASP A CA 1
ATOM 669 C C . ASP A 1 91 ? -8.060 0.508 20.263 1.00 89.62 91 ASP A C 1
ATOM 671 O O . ASP A 1 91 ? -8.570 1.609 20.470 1.00 89.62 91 ASP A O 1
ATOM 675 N N . GLN A 1 92 ? -7.759 0.102 19.025 1.00 91.50 92 GLN A N 1
ATOM 676 C CA . GLN A 1 92 ? -7.946 0.924 17.830 1.00 91.50 92 GLN A CA 1
ATOM 677 C C . GLN A 1 92 ? -8.439 0.080 16.653 1.00 91.50 92 GLN A C 1
ATOM 679 O O . GLN A 1 92 ? -7.919 -1.008 16.402 1.00 91.50 92 GLN A O 1
ATOM 684 N N . GLY A 1 93 ? -9.418 0.610 15.913 1.00 94.12 93 GLY A N 1
ATOM 685 C CA . GLY A 1 93 ? -9.846 0.039 14.635 1.00 94.12 93 GLY A CA 1
ATOM 686 C C . GLY A 1 93 ? -8.777 0.180 13.540 1.00 94.12 93 GLY A C 1
ATOM 687 O O . GLY A 1 93 ? -7.742 0.813 13.782 1.00 94.12 93 GLY A O 1
ATOM 688 N N . PRO A 1 94 ? -9.023 -0.385 12.346 1.00 96.69 94 PRO A N 1
ATOM 689 C CA . PRO A 1 94 ? -8.074 -0.341 11.241 1.00 96.69 94 PRO A CA 1
ATOM 690 C C . PRO A 1 94 ? -7.712 1.082 10.809 1.00 96.69 94 PRO A C 1
ATOM 692 O O . PRO A 1 94 ? -8.550 1.992 10.793 1.00 96.69 94 PRO A O 1
ATOM 695 N N . GLN A 1 95 ? -6.449 1.282 10.443 1.00 96.88 95 GLN A N 1
ATOM 696 C CA . GLN A 1 95 ? -5.914 2.594 10.078 1.00 96.88 95 GLN A CA 1
ATOM 697 C C . GLN A 1 95 ? -5.006 2.511 8.865 1.00 96.88 95 GLN A C 1
ATOM 699 O O . GLN A 1 95 ? -4.261 1.553 8.685 1.00 96.88 95 GLN A O 1
ATOM 704 N N . VAL A 1 96 ? -5.009 3.580 8.079 1.00 96.62 96 VAL A N 1
ATOM 705 C CA . VAL A 1 96 ? -4.053 3.794 6.999 1.00 96.62 96 VAL A CA 1
ATOM 706 C C . VAL A 1 96 ? -3.135 4.946 7.368 1.00 96.62 96 VAL A C 1
ATOM 708 O O . VAL A 1 96 ? -3.585 6.014 7.792 1.00 96.62 96 VAL A O 1
ATOM 711 N N . LEU A 1 97 ? -1.840 4.718 7.181 1.00 96.75 97 LEU A N 1
ATOM 712 C CA . LEU A 1 97 ? -0.781 5.707 7.273 1.00 96.75 97 LEU A CA 1
ATOM 713 C C . LEU A 1 97 ? -0.062 5.778 5.926 1.00 96.75 97 LEU A C 1
ATOM 715 O O . LEU A 1 97 ? 0.680 4.866 5.579 1.00 96.75 97 LEU A O 1
ATOM 719 N N . ALA A 1 98 ? -0.239 6.876 5.200 1.00 95.88 98 ALA A N 1
ATOM 720 C CA . ALA A 1 98 ? 0.517 7.175 3.992 1.00 95.88 98 ALA A CA 1
ATOM 721 C C . ALA A 1 98 ? 1.574 8.242 4.290 1.00 95.88 98 ALA A C 1
ATOM 723 O O . ALA A 1 98 ? 1.252 9.317 4.795 1.00 95.88 98 ALA A O 1
ATOM 724 N N . ARG A 1 99 ? 2.838 7.952 3.993 1.00 96.06 99 ARG A N 1
ATOM 725 C CA . ARG A 1 99 ? 3.968 8.881 4.105 1.00 96.06 99 ARG A CA 1
ATOM 726 C C . ARG A 1 99 ? 4.541 9.131 2.724 1.00 96.06 99 ARG A C 1
ATOM 728 O O . ARG A 1 99 ? 4.774 8.180 1.986 1.00 96.06 99 ARG A O 1
ATOM 735 N N . PHE A 1 100 ? 4.777 10.392 2.403 1.00 93.19 100 PHE A N 1
ATOM 736 C CA . PHE A 1 100 ?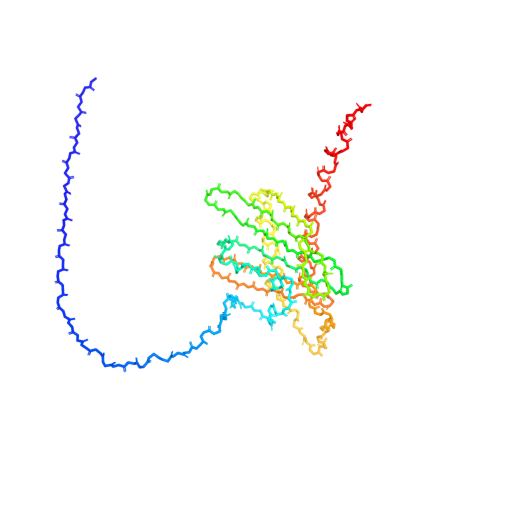 5.267 10.838 1.105 1.00 93.19 100 PHE A CA 1
ATOM 737 C C . PHE A 1 100 ? 6.697 11.339 1.243 1.00 93.19 100 PHE A C 1
ATOM 739 O O . PHE A 1 100 ? 7.057 11.933 2.264 1.00 93.19 100 PHE A O 1
ATOM 746 N N . PHE A 1 101 ? 7.502 11.106 0.214 1.00 92.50 101 PHE A N 1
ATOM 747 C CA . PHE A 1 101 ? 8.919 11.422 0.204 1.00 92.50 101 PHE A CA 1
ATOM 748 C C . PHE A 1 101 ? 9.309 12.056 -1.126 1.00 92.50 101 PHE A C 1
ATOM 750 O O . PHE A 1 101 ? 8.914 11.592 -2.195 1.00 92.50 101 PHE A O 1
ATOM 757 N N . ARG A 1 102 ? 10.145 13.088 -1.066 1.00 90.75 102 ARG A N 1
ATOM 758 C CA . ARG A 1 102 ? 10.851 13.619 -2.230 1.00 90.75 102 ARG A CA 1
ATOM 759 C C . ARG A 1 102 ? 12.193 12.917 -2.369 1.00 90.75 102 ARG A C 1
ATOM 761 O O . ARG A 1 102 ? 12.858 12.620 -1.377 1.00 90.75 102 ARG A O 1
ATOM 768 N N . HIS A 1 103 ? 12.592 12.664 -3.608 1.00 84.94 103 HIS A N 1
ATOM 769 C CA . HIS A 1 103 ? 13.899 12.102 -3.907 1.00 84.94 103 HIS A CA 1
ATOM 770 C C . HIS A 1 103 ? 14.941 13.229 -3.956 1.00 84.94 103 HIS A C 1
ATOM 772 O O . HIS A 1 103 ? 14.984 14.013 -4.906 1.00 84.94 103 HIS A O 1
ATOM 778 N N . GLY A 1 104 ? 15.762 13.332 -2.912 1.00 82.25 104 GLY A N 1
ATOM 779 C CA . GLY A 1 104 ? 16.965 14.159 -2.908 1.00 82.25 104 GLY A CA 1
ATOM 780 C C . GLY A 1 104 ? 18.077 13.538 -3.760 1.00 82.25 104 GLY A C 1
ATOM 781 O O . GLY A 1 104 ? 17.902 12.493 -4.379 1.00 82.25 104 GLY A O 1
ATOM 782 N N . ILE A 1 105 ? 19.250 14.171 -3.805 1.00 80.00 105 ILE A N 1
ATOM 783 C CA . ILE A 1 105 ? 20.390 13.644 -4.582 1.00 80.00 105 ILE A CA 1
ATOM 784 C C . ILE A 1 105 ? 20.933 12.345 -3.963 1.00 80.00 105 ILE A C 1
ATOM 786 O O . ILE A 1 105 ? 21.346 11.442 -4.686 1.00 80.00 105 ILE A O 1
ATOM 790 N N . ASP A 1 106 ? 20.929 12.247 -2.634 1.00 83.56 106 ASP A N 1
ATOM 791 C CA . ASP A 1 106 ? 21.559 11.170 -1.866 1.00 83.56 106 ASP A CA 1
ATOM 792 C C . ASP A 1 106 ? 20.627 10.508 -0.836 1.00 83.56 106 ASP A C 1
ATOM 794 O O . ASP A 1 106 ? 21.035 9.568 -0.150 1.00 83.56 106 ASP A O 1
ATOM 798 N N . ARG A 1 107 ? 19.379 10.975 -0.706 1.00 86.50 107 ARG A N 1
ATOM 799 C CA . ARG A 1 107 ? 18.434 10.489 0.309 1.00 86.50 107 ARG A CA 1
ATOM 800 C C . ARG A 1 107 ? 16.973 10.755 -0.040 1.00 86.50 107 ARG A C 1
ATOM 802 O O . ARG A 1 107 ? 16.661 11.583 -0.890 1.00 86.50 107 ARG A O 1
ATOM 809 N N . TRP A 1 108 ? 16.081 10.091 0.689 1.00 88.38 108 TRP A N 1
ATOM 810 C CA . TRP A 1 108 ? 14.647 10.375 0.687 1.00 88.38 108 TRP A CA 1
ATOM 811 C C . TRP A 1 108 ? 14.319 11.408 1.765 1.00 88.38 108 TRP A C 1
ATOM 813 O O . TRP A 1 108 ? 14.527 11.152 2.952 1.00 88.38 108 TRP A O 1
ATOM 823 N N . ASP A 1 109 ? 13.794 12.561 1.361 1.00 90.31 109 ASP A N 1
ATOM 824 C CA . ASP A 1 109 ? 13.356 13.610 2.279 1.00 90.31 109 ASP A CA 1
ATOM 825 C C . ASP A 1 109 ? 11.843 13.477 2.529 1.00 90.31 109 ASP A C 1
ATOM 827 O O . ASP A 1 109 ? 11.074 13.457 1.564 1.00 90.31 109 ASP A O 1
ATOM 831 N N . PRO A 1 110 ? 11.372 13.399 3.787 1.00 93.31 110 PRO A N 1
ATOM 832 C CA . PRO A 1 110 ? 9.942 13.390 4.085 1.00 93.31 110 PRO A CA 1
ATOM 833 C C . PRO A 1 110 ? 9.250 14.651 3.555 1.00 93.31 110 PRO A C 1
ATOM 835 O O . PRO A 1 110 ? 9.740 15.763 3.756 1.00 93.31 110 PRO A O 1
ATOM 838 N N . ASP A 1 111 ? 8.100 14.476 2.911 1.00 94.00 111 ASP A N 1
ATOM 839 C CA . ASP A 1 111 ? 7.340 15.566 2.286 1.00 94.00 111 ASP A CA 1
ATOM 840 C C . ASP A 1 111 ? 5.939 15.738 2.879 1.00 94.00 111 ASP A C 1
ATOM 842 O O . ASP A 1 111 ? 5.390 16.837 2.914 1.00 94.00 111 ASP A O 1
ATOM 846 N N . GLY A 1 112 ? 5.360 14.664 3.416 1.00 93.81 112 GLY A N 1
ATOM 847 C CA . GLY A 1 112 ? 4.046 14.733 4.033 1.00 93.81 112 GLY A CA 1
ATOM 848 C C . GLY A 1 112 ? 3.596 13.419 4.644 1.00 93.81 112 GLY A C 1
ATOM 849 O O . GLY A 1 112 ? 4.186 12.361 4.428 1.00 93.81 112 GLY A O 1
ATOM 850 N N . GLU A 1 113 ? 2.511 13.499 5.406 1.00 96.06 113 GLU A N 1
ATOM 851 C CA . GLU A 1 113 ? 1.873 12.348 6.027 1.00 96.06 113 GLU A CA 1
ATOM 852 C C . GLU A 1 113 ? 0.351 12.503 5.986 1.00 96.06 113 GLU A C 1
ATOM 854 O O . GLU A 1 113 ? -0.193 13.581 6.232 1.00 96.06 113 GLU A O 1
ATOM 859 N N . MET A 1 114 ? -0.345 11.406 5.702 1.00 95.06 114 MET A N 1
ATOM 860 C CA . MET A 1 114 ? -1.791 11.301 5.780 1.00 95.06 114 MET A CA 1
ATOM 861 C C . MET A 1 114 ? -2.176 10.100 6.635 1.00 95.06 114 MET A C 1
ATOM 863 O O . MET A 1 114 ? -1.677 8.994 6.445 1.00 95.06 114 MET A O 1
ATOM 867 N N . ARG A 1 115 ? -3.114 10.327 7.558 1.00 96.50 115 ARG A N 1
ATOM 868 C CA . ARG A 1 115 ? -3.748 9.279 8.356 1.00 96.50 115 ARG A CA 1
ATOM 869 C C . ARG A 1 115 ? -5.256 9.314 8.192 1.00 96.50 115 ARG A C 1
ATOM 871 O O . ARG A 1 115 ? -5.854 10.398 8.159 1.00 96.50 115 ARG A O 1
ATOM 878 N N . PHE A 1 116 ? -5.866 8.142 8.114 1.00 96.19 116 PHE A N 1
ATOM 879 C CA . PHE A 1 116 ? -7.314 7.969 8.177 1.00 96.19 116 PHE A CA 1
ATOM 880 C C . PHE A 1 116 ? -7.669 6.579 8.703 1.00 96.19 116 PHE A C 1
ATOM 882 O O . PHE A 1 116 ? -6.876 5.647 8.607 1.00 96.19 116 PHE A O 1
ATOM 889 N N . ALA A 1 117 ? -8.857 6.462 9.289 1.00 96.19 117 ALA A N 1
ATOM 890 C CA . ALA A 1 117 ? -9.407 5.181 9.708 1.00 96.19 117 ALA A CA 1
ATOM 891 C C . ALA A 1 117 ? -10.135 4.507 8.537 1.00 96.19 117 ALA A C 1
ATOM 893 O O . ALA A 1 117 ? -10.712 5.196 7.691 1.00 96.19 117 ALA A O 1
ATOM 894 N N . LEU A 1 118 ? -10.137 3.177 8.529 1.00 95.75 118 LEU A N 1
ATOM 895 C CA . LEU A 1 118 ? -11.024 2.359 7.704 1.00 95.75 118 LEU A CA 1
ATOM 896 C C . LEU A 1 118 ? -12.071 1.698 8.605 1.00 95.75 118 LEU A C 1
ATOM 898 O O . LEU A 1 118 ? -11.822 1.474 9.792 1.00 95.75 118 LEU A O 1
ATOM 902 N N . SER A 1 119 ? -13.247 1.388 8.054 1.00 95.81 119 SER A N 1
ATOM 903 C CA . SER A 1 119 ? -14.134 0.428 8.714 1.00 95.81 119 SER A CA 1
ATOM 904 C C . SER A 1 119 ? -13.480 -0.956 8.723 1.00 95.81 119 SER A C 1
ATOM 906 O O . SER A 1 119 ? -12.594 -1.229 7.914 1.00 95.81 119 SER A O 1
ATOM 908 N N . GLU A 1 120 ? -13.920 -1.821 9.639 1.00 95.69 120 GLU A N 1
ATOM 909 C CA . GLU A 1 120 ? -13.457 -3.215 9.695 1.00 95.69 120 GLU A CA 1
ATOM 910 C C . GLU A 1 120 ? -13.731 -3.924 8.362 1.00 95.69 120 GLU A C 1
ATOM 912 O O . GLU A 1 120 ? -12.783 -4.381 7.737 1.00 95.69 120 GLU A O 1
ATOM 917 N N . ASP A 1 121 ? -14.963 -3.845 7.848 1.00 97.31 121 ASP A N 1
ATOM 918 C CA . ASP A 1 121 ? -15.330 -4.434 6.551 1.00 97.31 121 ASP A CA 1
ATOM 919 C C . ASP A 1 121 ? -14.456 -3.922 5.389 1.00 97.31 121 ASP A C 1
ATOM 921 O O . ASP A 1 121 ? -13.966 -4.707 4.586 1.00 97.31 121 ASP A O 1
ATOM 925 N N . ALA A 1 122 ? -14.191 -2.609 5.314 1.00 96.56 122 ALA A N 1
ATOM 926 C CA . ALA A 1 122 ? -13.379 -2.048 4.229 1.00 96.56 122 ALA A CA 1
ATOM 927 C C . ALA A 1 122 ? -11.905 -2.463 4.324 1.00 96.56 122 ALA A C 1
ATOM 929 O O . ALA A 1 122 ? -11.232 -2.583 3.300 1.00 96.56 122 ALA A O 1
ATOM 930 N N . TYR A 1 123 ? -11.387 -2.646 5.543 1.00 97.19 123 TYR A N 1
ATOM 931 C CA . TYR A 1 123 ? -10.054 -3.203 5.736 1.00 97.19 123 TYR A CA 1
ATOM 932 C C . TYR A 1 123 ? -10.016 -4.671 5.320 1.00 97.19 123 TYR A C 1
ATOM 934 O O . TYR A 1 123 ? -9.117 -5.042 4.573 1.00 97.19 123 TYR A O 1
ATOM 942 N N . ASP A 1 124 ? -10.978 -5.479 5.766 1.00 96.75 124 ASP A N 1
ATOM 943 C CA . ASP A 1 124 ? -11.029 -6.914 5.482 1.00 96.75 124 ASP A CA 1
ATOM 944 C C . ASP A 1 124 ? -11.177 -7.185 3.976 1.00 96.75 124 ASP A C 1
ATOM 946 O O . ASP A 1 124 ? -10.442 -8.013 3.436 1.00 96.75 124 ASP A O 1
ATOM 950 N N . ASP A 1 125 ? -12.032 -6.433 3.274 1.00 97.56 125 ASP A N 1
ATOM 951 C CA . ASP A 1 125 ? -12.197 -6.525 1.816 1.00 97.56 125 ASP A CA 1
ATOM 952 C C . ASP A 1 125 ? -10.897 -6.174 1.071 1.00 97.56 125 ASP A C 1
ATOM 954 O O . ASP A 1 125 ? -10.456 -6.890 0.161 1.00 97.56 125 ASP A O 1
ATOM 958 N N . LEU A 1 126 ? -10.246 -5.075 1.468 1.00 97.38 126 LEU A N 1
ATOM 959 C CA . LEU A 1 126 ? -8.997 -4.629 0.853 1.00 97.38 126 LEU A CA 1
ATOM 960 C C . LEU A 1 126 ? -7.844 -5.595 1.151 1.00 97.38 126 LEU A C 1
ATOM 962 O O . LEU A 1 126 ? -7.078 -5.939 0.251 1.00 97.38 126 LEU A O 1
ATOM 966 N N . ALA A 1 127 ? -7.725 -6.050 2.398 1.00 97.44 127 ALA A N 1
ATOM 967 C CA . ALA A 1 127 ? -6.711 -7.004 2.820 1.00 97.44 127 ALA A CA 1
ATOM 968 C C . ALA A 1 127 ? -6.900 -8.359 2.134 1.00 97.44 127 ALA A C 1
ATOM 970 O O . ALA A 1 127 ? -5.921 -8.913 1.644 1.00 97.44 127 ALA A O 1
ATOM 971 N N . GLY A 1 128 ? -8.138 -8.849 2.020 1.00 97.56 128 GLY A N 1
ATOM 972 C CA . GLY A 1 128 ? -8.463 -10.071 1.287 1.00 97.56 128 GLY A CA 1
ATOM 973 C C . GLY A 1 128 ? -8.077 -9.980 -0.189 1.00 97.56 128 GLY A C 1
ATOM 974 O O . GLY A 1 128 ? -7.395 -10.865 -0.700 1.00 97.56 128 GLY A O 1
ATOM 975 N N . THR A 1 129 ? -8.408 -8.866 -0.850 1.00 97.81 129 THR A N 1
ATOM 976 C CA . THR A 1 129 ? -8.016 -8.623 -2.251 1.00 97.81 129 THR A CA 1
ATOM 977 C C . THR A 1 129 ? -6.491 -8.602 -2.420 1.00 97.81 129 THR A C 1
ATOM 979 O O . THR A 1 129 ? -5.948 -9.170 -3.368 1.00 97.81 129 THR A O 1
ATOM 982 N N . ILE A 1 130 ? -5.769 -7.962 -1.495 1.00 96.56 130 ILE A N 1
ATOM 983 C CA . ILE A 1 130 ? -4.301 -7.915 -1.517 1.00 96.56 130 ILE A CA 1
ATOM 984 C C . ILE A 1 130 ? -3.703 -9.301 -1.256 1.00 96.56 130 ILE A C 1
ATOM 986 O O . ILE A 1 130 ? -2.774 -9.691 -1.960 1.00 96.56 130 ILE A O 1
ATOM 990 N N . ASP A 1 131 ? -4.237 -10.062 -0.302 1.00 95.94 131 ASP A N 1
ATOM 991 C CA . ASP A 1 131 ? -3.796 -11.428 -0.010 1.00 95.94 131 ASP A CA 1
ATOM 992 C C . ASP A 1 131 ? -3.988 -12.344 -1.240 1.00 95.94 131 ASP A C 1
ATOM 994 O O . ASP A 1 131 ? -3.094 -13.127 -1.569 1.00 95.94 131 ASP A O 1
ATOM 998 N N . GLU A 1 132 ? -5.097 -12.204 -1.979 1.00 95.12 132 GLU A N 1
ATOM 999 C CA . GLU A 1 132 ? -5.330 -12.915 -3.246 1.00 95.12 132 GLU A CA 1
ATOM 1000 C C . GLU A 1 132 ? -4.299 -12.550 -4.325 1.00 95.12 132 GLU A C 1
ATOM 1002 O O . GLU A 1 132 ? -3.776 -13.434 -5.007 1.00 95.12 132 GLU A O 1
ATOM 1007 N N . LEU A 1 133 ? -3.972 -11.262 -4.477 1.00 93.62 133 LEU A N 1
ATOM 1008 C CA . LEU A 1 133 ? -2.955 -10.793 -5.426 1.00 93.62 133 LEU A CA 1
ATOM 1009 C C . LEU A 1 133 ? -1.547 -11.263 -5.037 1.00 93.62 133 LEU A C 1
ATOM 1011 O O . LEU A 1 133 ? -0.770 -11.668 -5.900 1.00 93.62 133 LEU A O 1
ATOM 1015 N N . LEU A 1 134 ? -1.219 -11.262 -3.744 1.00 91.12 134 LEU A N 1
ATOM 1016 C CA . LEU A 1 134 ? 0.053 -11.774 -3.234 1.00 91.12 134 LEU A CA 1
ATOM 1017 C C . LEU A 1 134 ? 0.184 -13.285 -3.456 1.00 91.12 134 LEU A C 1
ATOM 1019 O O . LEU A 1 134 ? 1.257 -13.753 -3.840 1.00 91.12 134 LEU A O 1
ATOM 1023 N N . ALA A 1 135 ? -0.902 -14.043 -3.280 1.00 91.56 135 ALA A N 1
ATOM 1024 C CA . ALA A 1 135 ? -0.926 -15.489 -3.490 1.00 91.56 135 ALA A CA 1
ATOM 1025 C C . ALA A 1 135 ? -0.701 -15.904 -4.957 1.00 91.56 135 ALA A C 1
ATOM 1027 O O . ALA A 1 135 ? -0.211 -17.006 -5.206 1.00 91.56 135 ALA A O 1
ATOM 1028 N N . GLN A 1 136 ? -1.003 -15.033 -5.929 1.00 89.75 136 GLN A N 1
ATOM 1029 C CA . GLN A 1 136 ? -0.668 -15.262 -7.344 1.00 89.75 136 GLN A CA 1
ATOM 1030 C C . GLN A 1 136 ? 0.849 -15.267 -7.590 1.00 89.75 136 GLN A C 1
ATOM 1032 O O . GLN A 1 136 ? 1.319 -15.862 -8.562 1.00 89.75 136 GLN A O 1
ATOM 1037 N N . GLY A 1 137 ? 1.619 -14.632 -6.701 1.00 84.50 137 GLY A N 1
ATOM 1038 C CA . GLY A 1 137 ? 3.070 -14.570 -6.772 1.00 84.50 137 GLY A CA 1
ATOM 1039 C C . GLY A 1 137 ? 3.583 -13.746 -7.953 1.00 84.50 137 GLY A C 1
ATOM 1040 O O . GLY A 1 137 ? 2.873 -12.970 -8.590 1.00 84.50 137 GLY A O 1
ATOM 1041 N N . THR A 1 138 ? 4.873 -13.892 -8.248 1.00 75.88 138 THR A N 1
ATOM 1042 C CA . THR A 1 138 ? 5.437 -13.321 -9.478 1.00 75.88 138 THR A CA 1
ATOM 1043 C C . THR A 1 138 ? 5.080 -14.246 -10.639 1.00 75.88 138 THR A C 1
ATOM 1045 O O . THR A 1 138 ? 5.316 -15.449 -10.501 1.00 75.88 138 THR A O 1
ATOM 1048 N N . PRO A 1 139 ? 4.581 -13.732 -11.780 1.00 72.06 139 PRO A N 1
ATOM 1049 C CA . PRO A 1 139 ? 4.320 -14.555 -12.954 1.00 72.06 139 PRO A CA 1
ATOM 1050 C C . PRO A 1 139 ? 5.536 -15.428 -13.274 1.00 72.06 139 PRO A C 1
ATOM 1052 O O . PRO A 1 139 ? 6.653 -14.923 -13.435 1.00 72.06 139 PRO A O 1
ATOM 1055 N N . GLU A 1 140 ? 5.338 -16.748 -13.331 1.00 65.44 140 GLU A N 1
ATOM 1056 C CA . GLU A 1 140 ? 6.408 -17.654 -13.725 1.00 65.44 140 GLU A CA 1
ATOM 1057 C C . GLU A 1 140 ? 6.848 -17.288 -15.139 1.00 65.44 140 GLU A C 1
ATOM 1059 O O . GLU A 1 140 ? 6.072 -17.333 -16.095 1.00 65.44 140 GLU A O 1
ATOM 1064 N N . SER A 1 141 ? 8.121 -16.935 -15.280 1.00 53.41 141 SER A N 1
ATOM 1065 C CA . SER A 1 141 ? 8.765 -16.755 -16.572 1.00 53.41 141 SER A CA 1
ATOM 1066 C C . SER A 1 141 ? 8.825 -18.104 -17.290 1.00 53.41 141 SER A C 1
ATOM 1068 O O . SER A 1 141 ? 9.849 -18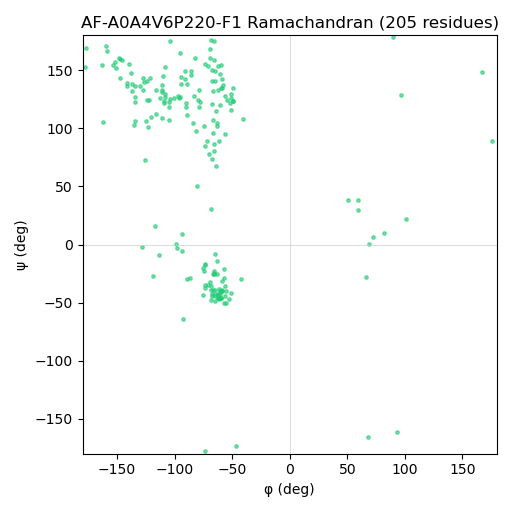.787 -17.246 1.00 53.41 141 SER A O 1
ATOM 1070 N N . ARG A 1 142 ? 7.723 -18.524 -17.920 1.00 46.31 142 ARG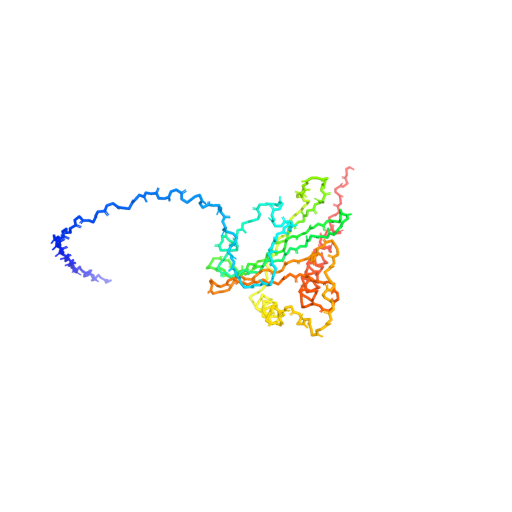 A N 1
ATOM 1071 C CA . ARG A 1 142 ? 7.639 -19.708 -18.786 1.00 46.31 142 ARG A CA 1
ATOM 1072 C C . ARG A 1 142 ? 8.464 -19.471 -20.052 1.00 46.31 142 ARG A C 1
ATOM 1074 O O . ARG A 1 142 ? 7.924 -19.170 -21.110 1.00 46.31 142 ARG A O 1
ATOM 1081 N N . GLY A 1 143 ? 9.788 -19.509 -19.925 1.00 53.81 143 GLY A N 1
ATOM 1082 C CA . GLY A 1 143 ? 10.729 -19.298 -21.029 1.00 53.81 143 GLY A CA 1
ATOM 1083 C C . GLY A 1 143 ? 10.783 -17.874 -21.599 1.00 53.81 143 GLY A C 1
ATOM 1084 O O . GLY A 1 143 ? 11.563 -17.633 -22.513 1.00 53.81 143 GLY A O 1
ATOM 1085 N N . GLN A 1 144 ? 10.002 -16.923 -21.076 1.00 50.28 144 GLN A N 1
ATOM 1086 C CA . GLN A 1 144 ? 10.092 -15.515 -21.461 1.00 50.28 144 GLN A CA 1
ATOM 1087 C C . GLN A 1 144 ? 11.099 -14.774 -20.580 1.00 50.28 144 GLN A C 1
ATOM 1089 O O . GLN A 1 144 ? 11.151 -14.973 -19.365 1.00 50.28 144 GLN A O 1
ATOM 1094 N N . VAL A 1 145 ? 11.907 -13.921 -21.209 1.00 57.31 145 VAL A N 1
ATOM 1095 C CA . VAL A 1 145 ? 12.847 -13.016 -20.539 1.00 57.31 145 VAL A CA 1
ATOM 1096 C C . VAL A 1 145 ? 12.087 -12.234 -19.466 1.00 57.31 145 VAL A C 1
ATOM 1098 O O . VAL A 1 145 ? 11.112 -11.551 -19.774 1.00 57.31 145 VAL A O 1
ATOM 1101 N N . ARG A 1 146 ? 12.514 -12.337 -18.200 1.00 55.41 146 ARG A N 1
ATOM 1102 C CA . ARG A 1 146 ? 11.997 -11.460 -17.144 1.00 55.41 146 ARG A CA 1
ATOM 1103 C C . ARG A 1 146 ? 12.468 -10.048 -17.455 1.00 55.41 146 ARG A C 1
ATOM 1105 O O . ARG A 1 146 ? 13.650 -9.747 -17.292 1.00 55.41 146 ARG A O 1
ATOM 1112 N N . TRP A 1 147 ? 11.552 -9.197 -17.898 1.00 55.53 147 TRP A N 1
ATOM 1113 C CA . TRP A 1 147 ? 11.803 -7.770 -18.042 1.00 55.53 147 TRP A CA 1
ATOM 1114 C C . TRP A 1 147 ? 11.839 -7.153 -16.645 1.00 55.53 147 TRP A C 1
ATOM 1116 O O . TRP A 1 147 ? 10.839 -6.683 -16.109 1.00 55.53 147 TRP A O 1
ATOM 1126 N N . ILE A 1 148 ? 13.010 -7.223 -16.014 1.00 59.41 148 ILE A N 1
ATOM 1127 C CA . ILE A 1 148 ? 13.306 -6.405 -14.844 1.00 59.41 148 ILE A CA 1
ATOM 1128 C C . ILE A 1 148 ? 13.374 -4.975 -15.368 1.00 59.41 148 ILE A C 1
ATOM 1130 O O . ILE A 1 148 ? 14.170 -4.691 -16.265 1.00 59.41 148 ILE A O 1
ATOM 1134 N N . CYS A 1 149 ? 12.526 -4.086 -14.854 1.00 64.12 149 CYS A N 1
ATOM 1135 C CA . CYS A 1 149 ? 12.669 -2.672 -15.166 1.00 64.12 149 CYS A CA 1
ATOM 1136 C C . CYS A 1 149 ? 14.088 -2.261 -14.754 1.00 64.1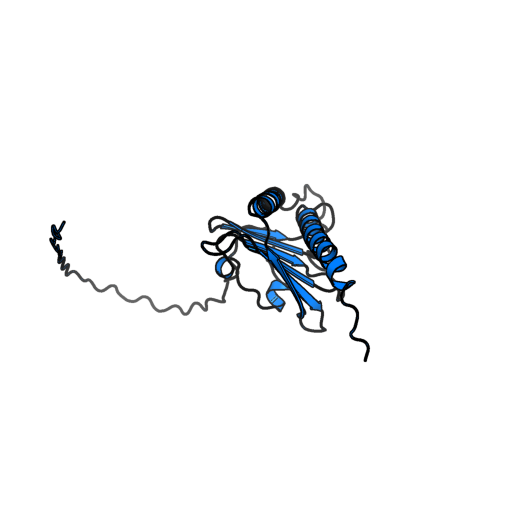2 149 CYS A C 1
ATOM 1138 O O . CYS A 1 149 ? 14.503 -2.549 -13.630 1.00 64.12 149 CYS A O 1
ATOM 1140 N N . MET A 1 150 ? 14.849 -1.631 -15.653 1.00 52.25 150 MET A N 1
ATOM 1141 C CA . MET A 1 150 ? 16.235 -1.241 -15.358 1.00 52.25 150 MET A CA 1
ATOM 1142 C C . MET A 1 150 ? 16.351 -0.334 -14.124 1.00 52.25 150 MET A C 1
ATOM 1144 O O . MET A 1 150 ? 17.399 -0.311 -13.483 1.00 52.25 150 MET A O 1
ATOM 1148 N N . ASP A 1 151 ? 15.255 0.324 -13.752 1.00 56.66 151 ASP A N 1
ATOM 1149 C CA . ASP A 1 151 ? 15.162 1.211 -12.597 1.00 56.66 151 ASP A CA 1
ATOM 1150 C C . ASP A 1 151 ? 14.654 0.518 -11.313 1.00 56.66 151 ASP A C 1
ATOM 1152 O O . ASP A 1 151 ? 14.399 1.174 -10.305 1.00 56.66 151 ASP A O 1
ATOM 1156 N N . GLY A 1 152 ? 14.531 -0.815 -11.320 1.00 54.47 152 GLY A N 1
ATOM 1157 C CA . GLY A 1 152 ? 14.038 -1.607 -10.193 1.00 54.47 152 GLY A CA 1
ATOM 1158 C C . GLY A 1 152 ? 12.518 -1.817 -10.201 1.00 54.47 152 GLY A C 1
ATOM 1159 O O . GLY A 1 152 ? 11.823 -1.351 -11.100 1.00 54.47 152 GLY A O 1
ATOM 1160 N N . PRO A 1 153 ? 11.975 -2.551 -9.215 1.00 57.06 153 PRO A N 1
ATOM 1161 C CA . PRO A 1 153 ? 10.583 -3.004 -9.218 1.00 57.06 153 PRO A CA 1
ATOM 1162 C C . PRO A 1 153 ? 9.540 -1.875 -9.150 1.00 57.06 153 PRO A C 1
ATOM 1164 O O . PRO A 1 153 ? 8.350 -2.157 -9.263 1.00 57.06 153 PRO A O 1
ATOM 1167 N N . GLY A 1 154 ? 9.955 -0.621 -8.928 1.00 75.94 154 GLY A N 1
ATOM 1168 C CA . GLY A 1 154 ? 9.092 0.551 -8.734 1.00 75.94 154 GLY A CA 1
ATOM 1169 C C . GLY A 1 154 ? 8.263 0.508 -7.448 1.00 75.94 154 GLY A C 1
ATOM 1170 O O . GLY A 1 154 ? 7.963 1.556 -6.884 1.00 75.94 154 GLY A O 1
ATOM 1171 N N . PHE A 1 155 ? 7.935 -0.694 -6.961 1.00 84.62 155 PHE A N 1
ATOM 1172 C CA . PHE A 1 155 ? 7.046 -0.947 -5.840 1.00 84.62 155 PHE A CA 1
ATOM 1173 C C . PHE A 1 155 ? 7.402 -2.242 -5.097 1.00 84.62 155 PHE A C 1
ATOM 1175 O O . PHE A 1 155 ? 7.862 -3.214 -5.706 1.00 84.62 155 PHE A O 1
ATOM 1182 N N . VAL A 1 156 ? 7.100 -2.303 -3.802 1.00 89.25 156 VAL A N 1
ATOM 1183 C CA . VAL A 1 156 ? 7.138 -3.525 -2.987 1.00 89.25 156 VAL A CA 1
ATOM 1184 C C . VAL A 1 156 ? 5.898 -3.564 -2.100 1.00 89.25 156 VAL A C 1
ATOM 1186 O O . VAL A 1 156 ? 5.584 -2.584 -1.433 1.00 89.25 156 VAL A O 1
ATOM 1189 N N . THR A 1 157 ? 5.213 -4.707 -2.068 1.00 92.88 157 THR A N 1
ATOM 1190 C CA . THR A 1 157 ? 4.186 -4.993 -1.061 1.00 92.88 157 THR A CA 1
ATOM 1191 C C . THR A 1 157 ? 4.715 -6.031 -0.094 1.00 92.88 157 THR A C 1
ATOM 1193 O O . THR A 1 157 ? 5.167 -7.092 -0.513 1.00 92.88 157 THR A O 1
ATOM 1196 N N . GLU A 1 158 ? 4.614 -5.767 1.200 1.00 93.50 158 GLU A N 1
ATOM 1197 C CA . GLU A 1 158 ? 4.875 -6.725 2.263 1.00 93.50 158 GLU A CA 1
ATOM 1198 C C . GLU A 1 158 ? 3.625 -6.885 3.128 1.00 93.50 158 GLU A C 1
ATOM 1200 O O . GLU A 1 158 ? 2.905 -5.930 3.421 1.00 93.50 158 GLU A O 1
ATOM 1205 N N . ARG A 1 159 ? 3.384 -8.104 3.588 1.00 95.62 159 ARG A N 1
ATOM 1206 C CA . ARG A 1 159 ? 2.209 -8.476 4.364 1.00 95.62 159 ARG A CA 1
ATOM 1207 C C . ARG A 1 159 ? 2.644 -9.320 5.547 1.00 95.62 159 ARG A C 1
ATOM 1209 O O . ARG A 1 159 ? 3.340 -10.317 5.381 1.00 95.62 159 ARG A O 1
ATOM 1216 N N . LEU A 1 160 ? 2.232 -8.930 6.748 1.00 95.62 160 LEU A N 1
ATOM 1217 C CA . LEU A 1 160 ? 2.392 -9.716 7.968 1.00 95.62 160 LEU A CA 1
ATOM 1218 C C . LEU A 1 160 ? 1.013 -10.074 8.499 1.00 95.62 160 LEU A C 1
ATOM 1220 O O . LEU A 1 160 ? 0.303 -9.197 8.971 1.00 95.62 160 LEU A O 1
ATOM 1224 N N . THR A 1 161 ? 0.677 -11.359 8.462 1.00 94.69 161 THR A N 1
ATOM 1225 C CA . THR A 1 161 ? -0.581 -11.887 8.997 1.00 94.69 161 THR A CA 1
ATOM 1226 C C . THR A 1 161 ? -0.315 -13.141 9.807 1.00 94.69 161 THR A C 1
ATOM 1228 O O . THR A 1 161 ? 0.493 -13.987 9.413 1.00 94.69 161 THR A O 1
ATOM 1231 N N . LYS A 1 162 ? -0.956 -13.271 10.974 1.00 91.56 162 LYS A N 1
ATOM 1232 C CA . LYS A 1 162 ? -0.823 -14.449 11.859 1.00 91.56 162 LYS A CA 1
ATOM 1233 C C . LYS A 1 162 ? 0.646 -14.813 12.135 1.00 91.56 162 LYS A C 1
ATOM 1235 O O . LYS A 1 162 ? 1.031 -15.982 12.141 1.00 91.56 162 LYS A O 1
ATOM 1240 N N . GLY A 1 163 ? 1.486 -13.789 12.301 1.00 90.12 163 GLY A N 1
ATOM 1241 C CA . GLY A 1 163 ? 2.917 -13.938 12.553 1.00 90.12 163 GLY A CA 1
ATOM 1242 C C . GLY A 1 163 ? 3.760 -14.410 11.361 1.00 90.12 163 GLY A C 1
ATOM 1243 O O . GLY A 1 163 ? 4.954 -14.649 11.561 1.00 90.12 163 GLY A O 1
ATOM 1244 N N . ARG A 1 164 ? 3.202 -14.525 10.150 1.00 91.44 164 ARG A N 1
ATOM 1245 C CA . ARG A 1 164 ? 3.928 -14.878 8.919 1.00 91.44 164 ARG A CA 1
ATOM 1246 C C . ARG A 1 164 ? 4.052 -13.663 8.010 1.00 91.44 164 ARG A C 1
ATOM 1248 O O . ARG A 1 164 ? 3.049 -13.023 7.705 1.00 91.44 164 ARG A O 1
ATOM 1255 N N . ALA A 1 165 ? 5.279 -13.364 7.599 1.00 90.50 165 ALA A N 1
ATOM 1256 C CA . ALA A 1 165 ? 5.558 -12.315 6.630 1.00 90.50 165 ALA A CA 1
ATOM 1257 C C . ALA A 1 165 ? 5.646 -12.914 5.220 1.00 90.50 165 ALA A C 1
ATOM 1259 O O . ALA A 1 165 ? 6.169 -14.014 5.057 1.00 90.50 165 ALA A O 1
ATOM 1260 N N . HIS A 1 166 ? 5.172 -12.187 4.220 1.00 89.12 166 HIS A N 1
ATOM 1261 C CA . HIS A 1 166 ? 5.374 -12.471 2.801 1.00 89.12 166 HIS A CA 1
ATOM 1262 C C . HIS A 1 166 ? 5.476 -11.157 2.033 1.00 89.12 166 HIS A C 1
ATOM 1264 O O . HIS A 1 166 ? 5.048 -10.113 2.534 1.00 89.12 166 HIS A O 1
ATOM 1270 N N . TRP A 1 167 ? 6.069 -11.184 0.843 1.00 88.88 167 TRP A N 1
ATOM 1271 C CA . TRP A 1 167 ? 6.174 -9.986 0.018 1.00 88.88 167 TRP A CA 1
ATOM 1272 C C . TRP A 1 167 ? 6.116 -10.290 -1.469 1.00 88.88 167 TRP A C 1
ATOM 1274 O O . TRP A 1 167 ? 6.420 -11.391 -1.928 1.00 88.88 167 TRP A O 1
ATOM 1284 N N . LEU A 1 168 ? 5.788 -9.252 -2.226 1.00 87.12 168 LEU A N 1
ATOM 1285 C CA . LEU A 1 168 ? 5.802 -9.243 -3.673 1.00 87.12 168 LEU A CA 1
ATOM 1286 C C . LEU A 1 168 ? 6.474 -7.958 -4.153 1.00 87.12 168 LEU A C 1
ATOM 1288 O O . LEU A 1 168 ? 6.066 -6.852 -3.804 1.00 87.12 168 LEU A O 1
ATOM 1292 N N . SER A 1 169 ? 7.529 -8.106 -4.949 1.00 83.62 169 SER A N 1
ATOM 1293 C CA . SER A 1 169 ? 8.162 -6.988 -5.648 1.00 83.62 169 SER A CA 1
ATOM 1294 C C . SER A 1 169 ? 7.444 -6.717 -6.971 1.00 83.62 169 SER A C 1
ATOM 1296 O O . SER A 1 169 ? 6.993 -7.652 -7.634 1.00 83.62 169 SER A O 1
ATOM 1298 N N . GLY A 1 170 ? 7.374 -5.451 -7.379 1.00 75.75 170 GLY A N 1
ATOM 1299 C CA . GLY A 1 170 ? 6.850 -5.053 -8.685 1.00 75.75 170 GLY A CA 1
ATOM 1300 C C . GLY A 1 170 ? 7.748 -5.466 -9.852 1.00 75.75 170 GLY A C 1
ATOM 1301 O O . GLY A 1 170 ? 8.929 -5.766 -9.683 1.00 75.75 170 GLY A O 1
ATOM 1302 N N . PHE A 1 171 ? 7.171 -5.503 -11.051 1.00 74.00 171 PHE A N 1
ATOM 1303 C CA . PHE A 1 171 ? 7.871 -5.774 -12.308 1.00 74.00 171 PHE A CA 1
ATOM 1304 C C . PHE A 1 171 ? 7.203 -5.021 -13.454 1.00 74.00 171 PHE A C 1
ATOM 1306 O O . PHE A 1 171 ? 6.030 -4.649 -13.377 1.00 74.00 171 PHE A O 1
ATOM 1313 N N . CYS A 1 172 ? 7.949 -4.850 -14.542 1.00 73.06 172 CYS A N 1
ATOM 1314 C CA . CYS A 1 172 ? 7.401 -4.360 -15.796 1.00 73.06 172 CYS A CA 1
ATOM 1315 C C . CYS A 1 172 ? 6.436 -5.408 -16.377 1.00 73.06 172 CYS A C 1
ATOM 1317 O O . CYS A 1 172 ? 6.718 -6.607 -16.337 1.00 73.06 172 CYS A O 1
ATOM 1319 N N . GLY A 1 173 ? 5.322 -4.946 -16.951 1.00 77.81 173 GLY A N 1
ATOM 1320 C CA . GLY A 1 173 ? 4.279 -5.795 -17.537 1.00 77.81 173 GLY A CA 1
ATOM 1321 C C . GLY A 1 173 ? 3.148 -6.142 -16.565 1.00 77.81 173 GLY A C 1
ATOM 1322 O O . GLY A 1 173 ? 2.953 -5.470 -15.552 1.00 77.81 173 GLY A O 1
ATOM 1323 N N . ASP A 1 174 ? 2.391 -7.188 -16.889 1.00 82.94 174 ASP A N 1
ATOM 1324 C CA . ASP A 1 174 ? 1.265 -7.635 -16.068 1.00 82.94 174 ASP A CA 1
ATOM 1325 C C . ASP A 1 174 ? 1.787 -8.351 -14.817 1.00 82.94 174 ASP A C 1
ATOM 1327 O O . ASP A 1 174 ? 2.232 -9.499 -14.864 1.00 82.94 174 ASP A O 1
ATOM 1331 N N . ASN A 1 175 ? 1.766 -7.647 -13.686 1.00 85.50 175 ASN A N 1
ATOM 1332 C CA . ASN A 1 175 ? 2.218 -8.147 -12.394 1.00 85.50 175 ASN A CA 1
ATOM 1333 C C . ASN A 1 175 ? 1.150 -7.879 -11.320 1.00 85.50 175 ASN A C 1
ATOM 1335 O O . ASN A 1 175 ? 0.648 -6.753 -11.263 1.00 85.50 175 ASN A O 1
ATOM 1339 N N . PRO A 1 176 ? 0.834 -8.839 -10.426 1.00 90.88 176 PRO A N 1
ATOM 1340 C CA . PRO A 1 176 ? -0.161 -8.619 -9.373 1.00 90.88 176 PRO A CA 1
ATOM 1341 C C . PRO A 1 176 ? 0.156 -7.423 -8.465 1.00 90.88 176 PRO A C 1
ATOM 1343 O O . PRO A 1 176 ? -0.755 -6.742 -8.003 1.00 90.88 176 PRO A O 1
ATOM 1346 N N . ASN A 1 177 ? 1.434 -7.079 -8.279 1.00 89.69 177 ASN A N 1
ATOM 1347 C CA . ASN A 1 177 ? 1.826 -5.912 -7.494 1.00 89.69 177 ASN A CA 1
ATOM 1348 C C . ASN A 1 177 ? 1.415 -4.578 -8.143 1.00 89.69 177 ASN A C 1
ATOM 1350 O O . ASN A 1 177 ? 1.199 -3.600 -7.434 1.00 89.69 177 ASN A O 1
ATOM 1354 N N . ASN A 1 178 ? 1.257 -4.536 -9.471 1.00 87.75 178 ASN A N 1
ATOM 1355 C CA . ASN A 1 178 ? 0.749 -3.353 -10.174 1.00 87.75 178 ASN A CA 1
ATOM 1356 C C . ASN A 1 178 ? -0.750 -3.157 -9.897 1.00 87.75 178 ASN A C 1
ATOM 1358 O O . ASN A 1 178 ? -1.211 -2.027 -9.758 1.00 87.75 178 ASN A O 1
ATOM 1362 N N . ALA A 1 179 ? -1.504 -4.252 -9.749 1.00 91.94 179 ALA A N 1
ATOM 1363 C CA . ALA A 1 179 ? -2.895 -4.186 -9.311 1.00 91.94 179 ALA A CA 1
ATOM 1364 C C . ALA A 1 179 ? -3.002 -3.727 -7.847 1.00 91.94 179 ALA A C 1
ATOM 1366 O O . ALA A 1 179 ? -3.861 -2.905 -7.535 1.00 91.94 179 ALA A O 1
ATOM 1367 N N . ILE A 1 180 ? -2.095 -4.177 -6.967 1.00 94.31 180 ILE A N 1
ATOM 1368 C CA . ILE A 1 180 ? -2.016 -3.679 -5.582 1.00 94.31 180 ILE A CA 1
ATOM 1369 C C . ILE A 1 180 ? -1.737 -2.169 -5.566 1.00 94.31 180 ILE A C 1
ATOM 1371 O O . ILE A 1 180 ? -2.427 -1.435 -4.861 1.00 94.31 180 ILE A O 1
ATOM 1375 N N . ALA A 1 181 ? -0.781 -1.695 -6.372 1.00 92.00 181 ALA A N 1
ATOM 1376 C CA . ALA A 1 181 ? -0.488 -0.268 -6.503 1.00 92.00 181 ALA A CA 1
ATOM 1377 C C . ALA A 1 181 ? -1.741 0.532 -6.899 1.00 92.00 181 ALA A C 1
ATOM 1379 O O . ALA A 1 181 ? -2.120 1.469 -6.201 1.00 92.00 181 ALA A O 1
ATOM 1380 N N . ALA A 1 182 ? -2.451 0.094 -7.945 1.00 91.75 182 ALA A N 1
ATOM 1381 C CA . ALA A 1 182 ? -3.670 0.752 -8.413 1.00 91.75 182 ALA A CA 1
ATOM 1382 C C . ALA A 1 182 ? -4.795 0.777 -7.359 1.00 91.75 182 ALA A C 1
ATOM 1384 O O . ALA A 1 182 ? -5.501 1.780 -7.235 1.00 91.75 182 ALA A O 1
ATOM 1385 N N . LEU A 1 183 ? -4.960 -0.299 -6.578 1.00 95.62 183 LEU A N 1
ATOM 1386 C CA . LEU A 1 183 ? -5.930 -0.347 -5.476 1.00 95.62 183 LEU A CA 1
ATOM 1387 C C . LEU A 1 183 ? -5.619 0.703 -4.403 1.00 95.62 183 LEU A C 1
ATOM 1389 O O . LEU A 1 183 ? -6.517 1.405 -3.933 1.00 95.62 183 LEU A O 1
ATOM 1393 N N . LEU A 1 184 ? -4.349 0.815 -4.015 1.00 95.69 184 LEU A N 1
ATOM 1394 C CA . LEU A 1 184 ? -3.922 1.731 -2.963 1.00 95.69 184 LEU A CA 1
ATOM 1395 C C . LEU A 1 184 ? -3.922 3.191 -3.424 1.00 95.69 184 LEU A C 1
ATOM 1397 O O . LEU A 1 184 ? -4.329 4.063 -2.656 1.00 95.69 184 LEU A O 1
ATOM 1401 N N . ASP A 1 185 ? -3.549 3.455 -4.674 1.00 91.69 185 ASP A N 1
ATOM 1402 C CA . ASP A 1 185 ? -3.657 4.786 -5.271 1.00 91.69 185 ASP A CA 1
ATOM 1403 C C . ASP A 1 185 ? -5.125 5.229 -5.322 1.00 91.69 185 ASP A C 1
ATOM 1405 O O . ASP A 1 185 ? -5.458 6.318 -4.852 1.00 91.69 185 ASP A O 1
ATOM 1409 N N . GLY A 1 186 ? -6.031 4.346 -5.761 1.00 94.06 186 GLY A N 1
ATOM 1410 C CA . GLY A 1 186 ? -7.472 4.606 -5.747 1.00 94.06 186 GLY A CA 1
ATOM 1411 C C . GLY A 1 186 ? -8.013 4.899 -4.343 1.00 94.06 186 GLY A C 1
ATOM 1412 O O . GLY A 1 186 ? -8.830 5.807 -4.166 1.00 94.06 186 GLY A O 1
ATOM 1413 N N . LEU A 1 187 ? -7.524 4.190 -3.319 1.00 94.75 187 LEU A N 1
ATOM 1414 C CA . LEU A 1 187 ? -7.871 4.467 -1.924 1.00 94.75 187 LEU A CA 1
ATOM 1415 C C . LEU A 1 187 ? -7.415 5.870 -1.488 1.00 94.75 187 LEU A C 1
ATOM 1417 O O . LEU A 1 187 ? -8.189 6.603 -0.864 1.00 94.75 187 LEU A O 1
ATOM 1421 N N . LEU A 1 188 ? -6.176 6.259 -1.806 1.00 92.62 188 LEU A N 1
ATOM 1422 C CA . LEU A 1 188 ? -5.652 7.585 -1.466 1.00 92.62 188 LEU A CA 1
ATOM 1423 C C . LEU A 1 188 ? -6.406 8.699 -2.195 1.00 92.62 188 LEU A C 1
ATOM 1425 O O . LEU A 1 188 ? -6.778 9.693 -1.567 1.00 92.62 188 LEU A O 1
ATOM 1429 N N . GLU A 1 189 ? -6.681 8.533 -3.487 1.00 91.75 189 GLU A N 1
ATOM 1430 C CA . GLU A 1 189 ? -7.437 9.499 -4.287 1.00 91.75 189 GLU A CA 1
ATOM 1431 C C . GLU A 1 189 ? -8.841 9.728 -3.724 1.00 91.75 189 GLU A C 1
ATOM 1433 O O . GLU A 1 189 ? -9.249 10.878 -3.535 1.00 91.75 189 GLU A O 1
ATOM 1438 N N . GLN A 1 190 ? -9.562 8.657 -3.376 1.00 92.62 190 GLN A N 1
ATOM 1439 C CA . GLN A 1 190 ? -10.884 8.753 -2.749 1.00 92.62 190 GLN A CA 1
ATOM 1440 C C . GLN A 1 190 ? -10.835 9.536 -1.428 1.00 92.62 190 GLN A C 1
ATOM 1442 O O . GLN A 1 190 ? -11.712 10.363 -1.155 1.00 92.62 190 GLN A O 1
ATOM 1447 N N . GLN A 1 191 ? -9.794 9.329 -0.616 1.00 92.31 191 GLN A N 1
ATOM 1448 C CA . GLN A 1 191 ? -9.625 10.035 0.657 1.00 92.31 191 GLN A CA 1
ATOM 1449 C C . GLN A 1 191 ? -9.208 11.497 0.491 1.00 92.31 191 GLN A C 1
ATOM 1451 O O . GLN A 1 191 ? -9.649 12.356 1.258 1.00 92.31 191 GLN A O 1
ATOM 1456 N N . VAL A 1 192 ? -8.396 11.824 -0.513 1.00 88.06 192 VAL A N 1
ATOM 1457 C CA . VAL A 1 192 ? -8.104 13.222 -0.860 1.00 88.06 192 VAL A CA 1
ATOM 1458 C C . VAL A 1 192 ? -9.379 13.910 -1.342 1.00 88.06 192 VAL A C 1
ATOM 1460 O O . VAL A 1 192 ? -9.733 14.983 -0.843 1.00 88.06 192 VAL A O 1
ATOM 1463 N N . ALA A 1 193 ? -10.106 13.279 -2.266 1.00 87.19 193 ALA A N 1
ATOM 1464 C CA . ALA A 1 193 ? -11.326 13.818 -2.851 1.00 87.19 193 ALA A CA 1
ATOM 1465 C C . ALA A 1 193 ? -12.410 14.080 -1.797 1.00 87.19 193 ALA A C 1
ATOM 1467 O O . ALA A 1 193 ? -13.055 15.128 -1.843 1.00 87.19 193 ALA A O 1
ATOM 1468 N N . SER A 1 194 ? -12.573 13.196 -0.806 1.00 87.50 194 SER A N 1
ATOM 1469 C CA . SER A 1 194 ? -13.543 13.381 0.284 1.00 87.50 194 SER A CA 1
ATOM 1470 C C . SER A 1 194 ? -13.211 14.573 1.196 1.00 87.50 194 SER A C 1
ATOM 1472 O O . SER A 1 194 ? -14.109 15.183 1.780 1.00 87.50 194 SER A O 1
ATOM 1474 N N . ARG A 1 195 ? -11.931 14.966 1.281 1.00 82.38 195 ARG A N 1
ATOM 1475 C CA . ARG A 1 195 ? -11.456 16.083 2.115 1.00 82.38 195 ARG A CA 1
ATOM 1476 C C . ARG A 1 195 ? -11.483 17.435 1.398 1.00 82.38 195 ARG A C 1
ATOM 1478 O O . ARG A 1 195 ? -11.701 18.455 2.054 1.00 82.38 195 ARG A O 1
ATOM 1485 N N . LEU A 1 196 ? -11.319 17.484 0.075 1.00 75.06 196 LEU A N 1
ATOM 1486 C CA . LEU A 1 196 ? -11.284 18.741 -0.697 1.00 75.06 196 LEU A CA 1
ATOM 1487 C C . LEU A 1 196 ? -12.518 19.664 -0.523 1.00 75.06 196 LEU A C 1
ATOM 1489 O O . LEU A 1 196 ? -12.319 20.879 -0.401 1.00 75.06 196 LEU A O 1
ATOM 1493 N N . PRO A 1 197 ? -13.775 19.174 -0.458 1.00 70.12 197 PRO A N 1
ATOM 1494 C CA . PRO A 1 197 ? -14.949 20.025 -0.234 1.00 70.12 197 PRO A CA 1
ATOM 1495 C C . PRO A 1 197 ? -14.886 20.815 1.079 1.00 70.12 197 PRO A C 1
ATOM 1497 O O . PRO A 1 197 ? -15.361 21.948 1.141 1.00 70.12 197 PRO A O 1
ATOM 1500 N N . SER A 1 198 ? -14.245 20.252 2.109 1.00 61.44 198 SER A N 1
ATOM 1501 C CA . SER A 1 198 ? -14.092 20.897 3.420 1.00 61.44 198 SER A CA 1
ATOM 1502 C C . SER A 1 198 ? -13.070 22.042 3.437 1.00 61.44 198 SER A C 1
ATOM 1504 O O . SER A 1 198 ? -13.111 22.891 4.326 1.00 61.44 198 SER A O 1
ATOM 1506 N N . LEU A 1 199 ? -12.184 22.120 2.436 1.00 58.91 199 LEU A N 1
ATOM 1507 C CA . LEU A 1 199 ? -11.175 23.180 2.333 1.00 58.91 199 LEU A CA 1
ATOM 1508 C C . LEU A 1 199 ? -11.706 24.435 1.627 1.00 58.91 199 LEU A C 1
ATOM 1510 O O . LEU A 1 199 ? -11.272 25.541 1.941 1.00 58.91 199 LEU A O 1
ATOM 1514 N N . LYS A 1 200 ? -12.682 24.294 0.717 1.00 60.00 200 LYS A N 1
ATOM 1515 C CA . LYS A 1 200 ? -13.259 25.422 -0.041 1.00 60.00 200 LYS A CA 1
ATOM 1516 C C . LYS A 1 200 ? -14.180 26.332 0.785 1.00 60.00 200 LYS A C 1
ATOM 1518 O O . LYS A 1 200 ? -14.456 27.450 0.360 1.00 60.00 200 LYS A O 1
ATOM 1523 N N . THR A 1 201 ? -14.654 25.898 1.955 1.00 56.72 201 THR A N 1
ATOM 1524 C CA . THR A 1 201 ? -15.589 26.673 2.796 1.00 56.72 201 THR A CA 1
ATOM 1525 C C . THR A 1 201 ? -14.917 27.525 3.872 1.00 56.72 201 THR A C 1
ATOM 1527 O O . THR A 1 201 ? -15.591 28.350 4.494 1.00 56.72 201 THR A O 1
ATOM 1530 N N . ARG A 1 202 ? -13.592 27.429 4.063 1.00 54.88 202 ARG A N 1
ATOM 1531 C CA . ARG A 1 202 ? -12.857 28.424 4.856 1.00 54.88 202 ARG A CA 1
ATOM 1532 C C . ARG A 1 202 ? -12.775 29.730 4.062 1.00 54.88 202 ARG A C 1
ATOM 1534 O O . ARG A 1 202 ? -11.823 29.962 3.325 1.00 54.88 202 ARG A O 1
ATOM 1541 N N . LYS A 1 203 ? -13.779 30.602 4.224 1.00 53.47 203 LYS A N 1
ATOM 1542 C CA . LYS A 1 203 ? -13.644 32.029 3.897 1.00 53.47 203 LYS A CA 1
ATOM 1543 C C . LYS A 1 203 ? -12.388 32.535 4.603 1.00 53.47 203 LYS A C 1
ATOM 1545 O O . LYS A 1 203 ? -12.348 32.529 5.833 1.00 53.47 203 LYS A O 1
ATOM 1550 N N . SER A 1 204 ? -11.386 32.963 3.837 1.00 50.03 204 SER A N 1
ATOM 1551 C CA . SER A 1 204 ? -10.251 33.696 4.390 1.00 50.03 204 SER A CA 1
ATOM 1552 C C . SER A 1 204 ? -10.795 34.851 5.234 1.00 50.03 204 SER A C 1
ATOM 1554 O O . SER A 1 204 ? -11.675 35.574 4.745 1.00 50.03 204 SER A O 1
ATOM 1556 N N . PRO A 1 205 ? -10.348 35.019 6.492 1.00 61.59 205 PRO A N 1
ATOM 1557 C CA . PRO A 1 205 ? -10.704 36.204 7.254 1.00 61.59 205 PRO A CA 1
ATOM 1558 C C . PRO A 1 205 ? -10.295 37.420 6.422 1.00 61.59 205 PRO A C 1
ATOM 1560 O O . PRO A 1 205 ? -9.157 37.504 5.958 1.00 61.59 205 PRO A O 1
ATOM 1563 N N . ARG A 1 206 ? -11.255 38.310 6.147 1.00 63.88 206 ARG A N 1
ATOM 1564 C CA . ARG A 1 206 ? -10.945 39.602 5.535 1.00 63.88 206 ARG A CA 1
ATOM 1565 C C . ARG A 1 206 ? -10.084 40.353 6.548 1.00 63.88 206 ARG A C 1
ATOM 1567 O O . ARG A 1 206 ? -10.557 40.591 7.658 1.00 63.88 206 ARG A O 1
ATOM 1574 N N . LEU A 1 207 ? -8.832 40.607 6.173 1.00 62.28 207 LEU A N 1
ATOM 1575 C CA . LEU A 1 207 ? -7.964 41.576 6.839 1.00 62.28 207 LEU A CA 1
ATOM 1576 C C . LEU A 1 207 ? -8.525 42.985 6.637 1.00 62.28 207 LEU A C 1
ATOM 1578 O O . LEU A 1 207 ? -9.106 43.224 5.551 1.00 62.28 207 LEU A O 1
#

pLDDT: mean 76.77, std 19.03, range [34.75, 97.81]

Secondary structure (DSSP, 8-state):
---------------------PPPP------------S---B-SS--TTSHHHHTTPPPGGGT-SSEEEEEE--STTPPEEEEEEE---SS---EEEEEEEEE-SSSEEEEEEEEEE--HHHHHHHHHHHHHHHHT-SPP-SSS-----TT--SEEEEEEETTEEEEEE--SSS-HHHHHHHHHHHHHHHHHHHHHHHHTT-PPP--

Mean predicted aligned error: 12.72 Å

Radius of gyration: 25.09 Å; Cα contacts (8 Å, |Δi|>4): 283; chains: 1; bounding box: 64×73×77 Å

Sequence (207 aa):
MRRKPHRTAALLAFFAFLGSPLAAGASPSSASETPSALNLGEGIYAAHRDVLNGTGSRPLRKIADDVIRFSSTPALGAPGYIIELHGKTRDQGPQVLARFFRHGIDRWDPDGEMRFALSEDAYDDLAGTIDELLAQGTPESRGQVRWICMDGPGFVTERLTKGRAHWLSGFCGDNPNNAIAALLDGLLEQQVASRLPSLKTRKSPRL

Solvent-accessible surface area (backbone atoms only — not comparable to full-atom values): 12798 Å² total; per-residue (Å²): 140,91,83,87,86,89,86,84,80,90,84,87,82,88,81,90,80,89,80,86,79,91,77,82,87,74,79,84,74,80,70,78,74,66,85,82,64,69,77,82,40,59,57,99,65,79,86,78,84,37,56,52,64,66,65,68,57,76,46,62,85,77,73,41,69,35,30,39,39,38,36,32,37,47,56,95,58,42,68,25,37,38,39,37,40,38,46,68,51,99,88,42,70,20,35,39,39,38,37,34,25,40,49,52,100,89,48,60,42,83,70,49,74,48,76,49,75,44,54,65,69,60,44,52,55,51,50,50,54,46,51,56,35,53,72,65,44,76,76,77,62,83,87,49,83,79,57,66,40,94,68,48,42,37,33,38,40,37,38,32,49,92,84,44,46,34,44,42,69,27,49,61,73,94,36,43,47,56,55,49,48,52,54,52,50,52,53,51,52,53,55,50,58,70,49,52,69,71,60,74,69,62,73,72,82,83,126

Foldseek 3Di:
DDDDDDDDDDDDDDDDDDDDDDDDDDDPPPPPPPCPPLPDFDADDDPPPFLCVLVVNDRPVVVAQWKKWKWFDDPDFDKIKIWIWYPDDPVDHIKIKIWIWTDDPRGTHTDDIDMDHDHNVVSCVLVVLLVVLVVVGFPPPPVPDFQAPPRGQRMKMWTRHPNGIHIHGHGPDDHSVVVNVVSVVVVVVVVVVVCVVVVVPPDDPDD